Protein AF-A0A836QMK6-F1 (afdb_monomer_lite)

pLDDT: mean 72.89, std 20.72, range [24.56, 96.81]

Structure (mmCIF, N/CA/C/O backbone):
data_AF-A0A836QMK6-F1
#
_entry.id   AF-A0A836QMK6-F1
#
loop_
_atom_site.group_PDB
_atom_site.id
_atom_site.type_symbol
_atom_site.label_atom_id
_atom_site.label_alt_id
_atom_site.label_comp_id
_atom_site.label_asym_id
_atom_site.label_entity_id
_atom_site.label_seq_id
_atom_site.pdbx_PDB_ins_code
_atom_site.Cartn_x
_atom_site.Cartn_y
_atom_site.Cartn_z
_atom_site.occupancy
_atom_site.B_iso_or_equiv
_atom_site.auth_seq_id
_atom_site.auth_comp_id
_atom_site.auth_asym_id
_atom_site.auth_atom_id
_atom_site.pdbx_PDB_model_num
ATOM 1 N N . MET A 1 1 ? 23.239 -11.827 -51.328 1.00 30.95 1 MET A N 1
ATOM 2 C CA . MET A 1 1 ? 22.190 -10.991 -50.723 1.00 30.95 1 MET A CA 1
ATOM 3 C C . MET A 1 1 ? 22.389 -11.138 -49.232 1.00 30.95 1 MET A C 1
ATOM 5 O O . MET A 1 1 ? 22.116 -12.204 -48.697 1.00 30.95 1 MET A O 1
ATOM 9 N N . GLU A 1 2 ? 23.077 -10.161 -48.648 1.00 24.56 2 GLU A N 1
ATOM 10 C CA . GLU A 1 2 ? 23.341 -10.089 -47.212 1.00 24.56 2 GLU A CA 1
ATOM 11 C C . GLU A 1 2 ? 22.031 -9.803 -46.481 1.00 24.56 2 GLU A C 1
ATOM 13 O O . GLU A 1 2 ? 21.196 -9.048 -46.978 1.00 24.56 2 GLU A O 1
ATOM 18 N N . ILE A 1 3 ? 21.844 -10.451 -45.335 1.00 27.84 3 ILE A N 1
ATOM 19 C CA . ILE A 1 3 ? 20.756 -10.143 -44.415 1.00 27.84 3 ILE A CA 1
ATOM 20 C C . ILE A 1 3 ? 21.295 -9.066 -43.472 1.00 27.84 3 ILE A C 1
ATOM 22 O O . ILE A 1 3 ? 22.226 -9.322 -42.709 1.00 27.84 3 ILE A O 1
ATOM 26 N N . GLU A 1 4 ? 20.732 -7.863 -43.575 1.00 25.11 4 GLU A N 1
ATOM 27 C CA . GLU A 1 4 ? 20.889 -6.789 -42.595 1.00 25.11 4 GLU A CA 1
ATOM 28 C C . GLU A 1 4 ? 20.178 -7.185 -41.298 1.00 25.11 4 GLU A C 1
ATOM 30 O O . GLU A 1 4 ? 19.005 -7.563 -41.302 1.00 25.11 4 GLU A O 1
ATOM 35 N N . TRP A 1 5 ? 20.903 -7.102 -40.186 1.00 26.89 5 TRP A N 1
ATOM 36 C CA . TRP A 1 5 ? 20.344 -7.247 -38.850 1.00 26.89 5 TRP A CA 1
ATOM 37 C C . TRP A 1 5 ? 19.718 -5.911 -38.448 1.00 26.89 5 TRP A C 1
ATOM 39 O O . TRP A 1 5 ? 20.432 -4.933 -38.238 1.00 26.89 5 TRP A O 1
ATOM 49 N N . CYS A 1 6 ? 18.387 -5.858 -38.359 1.00 29.70 6 CYS A N 1
ATOM 50 C CA . CYS A 1 6 ? 17.717 -4.794 -37.621 1.00 29.70 6 CYS A CA 1
ATOM 51 C C . CYS A 1 6 ? 17.733 -5.159 -36.138 1.00 29.70 6 CYS A C 1
ATOM 53 O O . CYS A 1 6 ? 17.129 -6.151 -35.729 1.00 29.70 6 CYS A O 1
ATOM 55 N N . ASP A 1 7 ? 18.423 -4.337 -35.355 1.00 34.50 7 ASP A N 1
ATOM 56 C CA . ASP A 1 7 ? 18.256 -4.271 -33.913 1.00 34.50 7 ASP A CA 1
ATOM 57 C C . ASP A 1 7 ? 16.774 -4.058 -33.572 1.00 34.50 7 ASP A C 1
ATOM 59 O O . ASP A 1 7 ? 16.101 -3.248 -34.210 1.00 34.50 7 ASP A O 1
ATOM 63 N N . GLN A 1 8 ? 16.330 -4.741 -32.514 1.00 36.12 8 GLN A N 1
ATOM 64 C CA . GLN A 1 8 ? 15.076 -4.605 -31.759 1.00 36.12 8 GLN A CA 1
ATOM 65 C C . GLN A 1 8 ? 14.126 -5.814 -31.802 1.00 36.12 8 GLN A C 1
ATOM 67 O O . GLN A 1 8 ? 13.623 -6.237 -32.839 1.00 36.12 8 GLN A O 1
ATOM 72 N N . SER A 1 9 ? 13.829 -6.259 -30.572 1.00 31.59 9 SER A N 1
ATOM 73 C CA . SER A 1 9 ? 12.655 -7.024 -30.136 1.00 31.59 9 SER A CA 1
ATOM 74 C C . SER A 1 9 ? 12.749 -8.553 -30.219 1.00 31.59 9 SER A C 1
ATOM 76 O O . SER A 1 9 ? 12.160 -9.183 -31.093 1.00 31.59 9 SER A O 1
ATOM 78 N N . GLU A 1 10 ? 13.368 -9.174 -29.208 1.00 29.67 10 GLU A N 1
ATOM 79 C CA . GLU A 1 10 ? 13.000 -10.544 -28.834 1.00 29.67 10 GLU A CA 1
ATOM 80 C C . GLU A 1 10 ? 11.673 -10.534 -28.060 1.00 29.67 10 GLU A C 1
ATOM 82 O O . GLU A 1 10 ? 11.538 -9.933 -26.995 1.00 29.67 10 GLU A O 1
ATOM 87 N N . ILE A 1 11 ? 10.676 -11.210 -28.630 1.00 34.12 11 ILE A N 1
ATOM 88 C CA . ILE A 1 11 ? 9.402 -11.540 -27.990 1.00 34.12 11 ILE A CA 1
ATOM 89 C C . ILE A 1 11 ? 9.636 -12.737 -27.072 1.00 34.12 11 ILE A C 1
ATOM 91 O O . ILE A 1 11 ? 10.050 -13.796 -27.541 1.00 34.12 11 ILE A O 1
ATOM 95 N N . LEU A 1 12 ? 9.278 -12.615 -25.794 1.00 29.47 12 LEU A N 1
ATOM 96 C CA . LEU A 1 12 ? 9.274 -13.740 -24.862 1.00 29.47 12 LEU A CA 1
ATOM 97 C C . LEU A 1 12 ? 7.919 -13.854 -24.157 1.00 29.47 12 LEU A C 1
ATOM 99 O O . LEU A 1 12 ? 7.647 -13.205 -23.152 1.00 29.47 12 LEU A O 1
ATOM 103 N N . ILE A 1 13 ? 7.060 -14.719 -24.702 1.00 34.19 13 ILE A N 1
ATOM 104 C CA . ILE A 1 13 ? 5.871 -15.232 -24.015 1.00 34.19 13 ILE A CA 1
ATOM 105 C C . ILE A 1 13 ? 6.322 -16.443 -23.192 1.00 34.19 13 ILE A C 1
ATOM 107 O O . ILE A 1 13 ? 6.731 -17.452 -23.770 1.00 34.19 13 ILE A O 1
ATOM 111 N N . TYR A 1 14 ? 6.214 -16.378 -21.862 1.00 35.25 14 TYR A N 1
ATOM 112 C CA . TYR A 1 14 ? 6.470 -17.525 -20.982 1.00 35.25 14 TYR A CA 1
ATOM 113 C C . TYR A 1 14 ? 5.232 -17.935 -20.165 1.00 35.25 14 TYR A C 1
ATOM 115 O O . TYR A 1 14 ? 4.369 -17.100 -19.885 1.00 35.25 14 TYR A O 1
ATOM 123 N N . PRO A 1 15 ? 5.113 -19.225 -19.784 1.00 31.88 15 PRO A N 1
ATOM 124 C CA . PRO A 1 15 ? 3.973 -19.744 -19.033 1.00 31.88 15 PRO A CA 1
ATOM 125 C C . PRO A 1 15 ? 3.850 -19.106 -17.642 1.00 31.88 15 PRO A C 1
ATOM 127 O O . PRO A 1 15 ? 4.834 -18.695 -17.032 1.00 31.88 15 PRO A O 1
ATOM 130 N N . SER A 1 16 ? 2.618 -19.067 -17.133 1.00 36.28 16 SER A N 1
ATOM 131 C CA . SER A 1 16 ? 2.220 -18.444 -15.867 1.00 36.28 16 SER A CA 1
ATOM 132 C C . SER A 1 16 ? 3.121 -18.839 -14.687 1.00 36.28 16 SER A C 1
ATOM 134 O O . SER A 1 16 ? 3.137 -20.013 -14.322 1.00 36.28 16 SER A O 1
ATOM 136 N N . ALA A 1 17 ? 3.758 -17.838 -14.066 1.00 31.08 17 ALA A N 1
ATOM 137 C CA . ALA A 1 17 ? 4.561 -17.889 -12.831 1.00 31.08 17 ALA A CA 1
ATOM 138 C C . ALA A 1 17 ? 6.096 -17.997 -12.955 1.00 31.08 17 ALA A C 1
ATOM 140 O O . ALA A 1 17 ? 6.755 -18.410 -12.005 1.00 31.08 17 ALA A O 1
ATOM 141 N N . THR A 1 18 ? 6.716 -17.565 -14.058 1.00 30.34 18 THR A N 1
ATOM 142 C CA . THR A 1 18 ? 8.172 -17.313 -14.058 1.00 30.34 18 THR A CA 1
ATOM 143 C C . THR A 1 18 ? 8.484 -15.953 -14.673 1.00 30.34 18 THR A C 1
ATOM 145 O O . THR A 1 18 ? 8.408 -15.784 -15.886 1.00 30.34 18 THR A O 1
ATOM 148 N N . MET A 1 19 ? 8.831 -14.979 -13.828 1.00 34.72 19 MET A N 1
ATOM 149 C CA . MET A 1 19 ? 9.402 -13.704 -14.255 1.00 34.72 19 MET A CA 1
ATOM 150 C C . MET A 1 19 ? 10.818 -13.995 -14.766 1.00 34.72 19 MET A C 1
ATOM 152 O O . MET A 1 19 ? 11.667 -14.447 -14.000 1.00 34.72 19 MET A O 1
ATOM 156 N N . ARG A 1 20 ? 11.063 -13.825 -16.066 1.00 33.31 20 ARG A N 1
ATOM 157 C CA . ARG A 1 20 ? 12.415 -13.873 -16.634 1.00 33.31 20 ARG A CA 1
ATOM 158 C C . ARG A 1 20 ? 12.728 -12.519 -17.227 1.00 33.31 20 ARG A C 1
ATOM 160 O O . ARG A 1 20 ? 11.939 -11.985 -18.000 1.00 33.31 20 ARG A O 1
ATOM 167 N N . VAL A 1 21 ? 13.855 -11.981 -16.792 1.00 37.59 21 VAL A N 1
ATOM 168 C CA . VAL A 1 21 ? 14.259 -10.615 -17.063 1.00 37.59 21 VAL A CA 1
ATOM 169 C C . VAL A 1 21 ? 14.925 -10.551 -18.435 1.00 37.59 21 VAL A C 1
ATOM 171 O O . VAL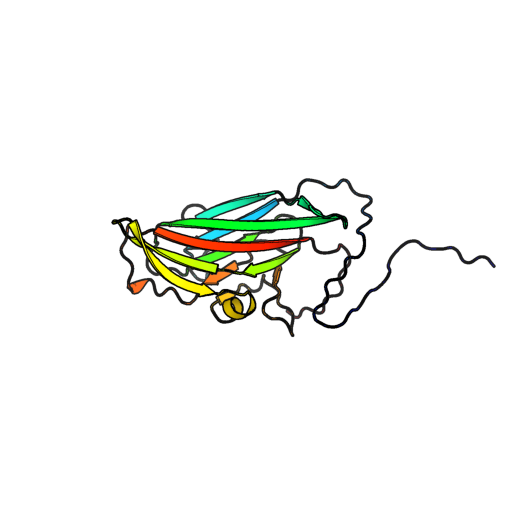 A 1 21 ? 15.829 -11.333 -18.717 1.00 37.59 21 VAL A O 1
ATOM 174 N N . ALA A 1 22 ? 14.442 -9.665 -19.301 1.00 38.38 22 ALA A N 1
ATOM 175 C CA . ALA A 1 22 ? 15.161 -9.270 -20.505 1.00 38.38 22 ALA A CA 1
ATOM 176 C C . ALA A 1 22 ? 16.051 -8.083 -20.126 1.00 38.38 22 ALA A C 1
ATOM 178 O O . ALA A 1 22 ? 15.520 -7.115 -19.591 1.00 38.38 22 ALA A O 1
ATOM 179 N N . GLU A 1 23 ? 17.365 -8.141 -20.366 1.00 38.16 23 GLU A N 1
ATOM 180 C CA . GLU A 1 23 ? 18.264 -7.002 -20.119 1.00 38.16 23 GLU A CA 1
ATOM 181 C C . GLU A 1 23 ? 17.718 -5.748 -20.815 1.00 38.16 23 GLU A C 1
ATOM 183 O O . GLU A 1 23 ? 17.633 -5.675 -22.046 1.00 38.16 23 GLU A O 1
ATOM 188 N N . LYS A 1 24 ? 17.318 -4.743 -20.028 1.00 46.66 24 LYS A N 1
ATOM 189 C CA . LYS A 1 24 ? 16.772 -3.500 -20.574 1.00 46.66 24 LYS A CA 1
ATOM 190 C C . LYS A 1 24 ? 17.924 -2.607 -21.038 1.00 46.66 24 LYS A C 1
ATOM 192 O O . LYS A 1 24 ? 18.394 -1.743 -20.295 1.00 46.66 24 LYS A O 1
ATOM 197 N N . MET A 1 25 ? 18.360 -2.767 -22.288 1.00 42.75 25 MET A N 1
ATOM 198 C CA . MET A 1 25 ? 19.239 -1.787 -22.939 1.00 42.75 25 MET A CA 1
ATOM 199 C C . MET A 1 25 ? 18.453 -0.501 -23.242 1.00 42.75 25 MET A C 1
ATOM 201 O O . MET A 1 25 ? 17.733 -0.416 -24.234 1.00 42.75 25 MET A O 1
ATOM 205 N N . THR A 1 26 ? 18.575 0.515 -22.383 1.00 45.03 26 THR A N 1
ATOM 206 C CA . THR A 1 26 ? 17.979 1.844 -22.618 1.00 45.03 26 THR A CA 1
ATOM 207 C C . THR A 1 26 ? 19.006 2.809 -23.196 1.00 45.03 26 THR A C 1
ATOM 209 O O . THR A 1 26 ? 20.090 2.954 -22.638 1.00 45.03 26 THR A O 1
ATOM 212 N N . THR A 1 27 ? 18.640 3.552 -24.239 1.00 39.97 27 THR A N 1
ATOM 213 C CA . THR A 1 27 ? 19.458 4.638 -24.820 1.00 39.97 27 THR A CA 1
ATOM 214 C C . THR A 1 27 ? 19.208 6.012 -24.178 1.00 39.97 27 THR A C 1
ATOM 216 O O . THR A 1 27 ? 19.827 6.997 -24.574 1.00 39.97 27 THR A O 1
ATOM 219 N N . LEU A 1 28 ? 18.311 6.100 -23.187 1.00 44.62 28 LEU A N 1
ATOM 220 C CA . LEU A 1 28 ? 17.962 7.334 -22.476 1.00 44.62 28 LEU A CA 1
ATOM 221 C C . LEU A 1 28 ? 18.659 7.424 -21.108 1.00 44.62 28 LEU A C 1
ATOM 223 O O . LEU A 1 28 ? 18.862 6.391 -20.464 1.00 44.62 28 LEU A O 1
ATOM 227 N N . PRO A 1 29 ? 18.987 8.641 -20.625 1.00 52.12 29 PRO A N 1
ATOM 228 C CA . PRO A 1 29 ? 19.497 8.826 -19.274 1.00 52.12 29 PRO A CA 1
ATOM 229 C C . PRO A 1 29 ? 18.472 8.343 -18.243 1.00 52.12 29 PRO A C 1
ATOM 231 O O . PRO A 1 29 ? 17.308 8.746 -18.241 1.00 52.12 29 PRO A O 1
ATOM 234 N N . ARG A 1 30 ? 18.941 7.459 -17.366 1.00 63.91 30 ARG A N 1
ATOM 235 C CA . ARG A 1 30 ? 18.215 6.880 -16.236 1.00 63.91 30 ARG A CA 1
ATOM 236 C C . ARG A 1 30 ? 18.108 7.937 -15.131 1.00 63.91 30 ARG A C 1
ATOM 238 O O . ARG A 1 30 ? 19.076 8.191 -14.419 1.00 63.91 30 ARG A O 1
ATOM 245 N N . LEU A 1 31 ? 16.966 8.621 -15.060 1.00 67.06 31 LEU A N 1
ATOM 246 C CA . LEU A 1 31 ? 16.672 9.597 -14.006 1.00 67.06 31 LEU A CA 1
ATOM 247 C C . LEU A 1 31 ? 16.200 8.875 -12.735 1.00 67.06 31 LEU A C 1
ATOM 249 O O . LEU A 1 31 ? 15.529 7.854 -12.866 1.00 67.06 31 LEU A O 1
ATOM 253 N N . PRO A 1 32 ? 16.501 9.388 -11.526 1.00 72.88 32 PRO A N 1
ATOM 254 C CA . PRO A 1 32 ? 15.966 8.831 -10.287 1.00 72.88 32 PRO A CA 1
ATOM 255 C C . PRO A 1 32 ? 14.444 8.670 -10.366 1.00 72.88 32 PRO A C 1
ATOM 257 O O . PRO A 1 32 ? 13.736 9.629 -10.673 1.00 72.88 32 PRO A O 1
ATOM 260 N N . ILE A 1 33 ? 13.958 7.455 -10.113 1.00 82.56 33 ILE A N 1
ATOM 261 C CA . ILE A 1 33 ? 12.529 7.159 -10.008 1.00 82.56 33 ILE A CA 1
ATOM 262 C C . ILE A 1 33 ? 12.175 7.099 -8.531 1.00 82.56 33 ILE A C 1
ATOM 264 O O . ILE A 1 33 ? 12.922 6.543 -7.727 1.00 82.56 33 ILE A O 1
ATOM 268 N N . THR A 1 34 ? 11.011 7.636 -8.187 1.00 87.38 34 THR A N 1
ATOM 269 C CA . THR A 1 34 ? 10.453 7.499 -6.848 1.00 87.38 34 THR A CA 1
ATOM 270 C C . THR A 1 34 ? 9.095 6.833 -6.903 1.00 87.38 34 THR A C 1
ATOM 272 O O . THR A 1 34 ? 8.248 7.232 -7.701 1.00 87.38 34 THR A O 1
ATOM 275 N N . VAL A 1 35 ? 8.871 5.888 -6.000 1.00 88.38 35 VAL A N 1
ATOM 276 C CA . VAL A 1 35 ? 7.551 5.318 -5.724 1.00 88.38 35 VAL A CA 1
ATOM 277 C C . VAL A 1 35 ? 7.078 5.895 -4.406 1.00 88.38 35 VAL A C 1
ATOM 279 O O . VAL A 1 35 ? 7.859 6.032 -3.469 1.00 88.38 35 VAL A O 1
ATOM 282 N N . SER A 1 36 ? 5.803 6.231 -4.297 1.00 89.31 36 SER A N 1
ATOM 283 C CA . SER A 1 36 ? 5.238 6.671 -3.031 1.00 89.31 36 SER A CA 1
ATOM 284 C C . SER A 1 36 ? 4.098 5.784 -2.586 1.00 89.31 36 SER A C 1
ATOM 286 O O . SER A 1 36 ? 3.270 5.347 -3.382 1.00 89.31 36 SER A O 1
ATOM 288 N N . SER A 1 37 ? 4.054 5.538 -1.287 1.00 91.94 37 SER A N 1
ATOM 289 C CA . SER A 1 37 ? 2.938 4.873 -0.644 1.00 91.94 37 SER A CA 1
ATOM 290 C C . SER A 1 37 ? 2.289 5.820 0.344 1.00 91.94 37 SER A C 1
ATOM 292 O O . SER A 1 37 ? 2.947 6.671 0.952 1.00 91.94 37 SER A O 1
ATOM 294 N N . GLN A 1 38 ? 0.974 5.716 0.466 1.00 91.31 38 GLN A N 1
ATOM 295 C CA . GLN A 1 38 ? 0.215 6.655 1.267 1.00 91.31 38 GLN A CA 1
ATOM 296 C C . GLN A 1 38 ? -1.032 6.013 1.837 1.00 91.31 38 GLN A C 1
ATOM 298 O O . GLN A 1 38 ? -1.813 5.418 1.097 1.00 91.31 38 GLN A O 1
ATOM 303 N N . ILE A 1 39 ? -1.259 6.189 3.135 1.00 90.81 39 ILE A N 1
ATOM 304 C CA . ILE A 1 39 ? -2.529 5.818 3.764 1.00 90.81 39 ILE A CA 1
ATOM 305 C C . ILE A 1 39 ? -3.380 7.053 4.009 1.00 90.81 39 ILE A C 1
ATOM 307 O O . ILE A 1 39 ? -2.850 8.118 4.331 1.00 90.81 39 ILE A O 1
ATOM 311 N N . TYR A 1 40 ? -4.693 6.918 3.846 1.00 88.44 40 TYR A N 1
ATOM 312 C CA . TYR A 1 40 ? -5.637 8.007 4.073 1.00 88.44 40 TYR A CA 1
ATOM 313 C C . TYR A 1 40 ? -7.061 7.502 4.304 1.00 88.44 40 TYR A C 1
ATOM 315 O O . TYR A 1 40 ? -7.444 6.409 3.882 1.00 88.44 40 TYR A O 1
ATOM 323 N N . TRP A 1 41 ? -7.847 8.340 4.973 1.00 86.62 41 TRP A N 1
ATOM 324 C CA . TRP A 1 41 ? -9.281 8.152 5.181 1.00 86.62 41 TRP A CA 1
ATOM 325 C C . TRP A 1 41 ? -10.062 8.888 4.088 1.00 86.62 41 TRP A C 1
ATOM 327 O O . TRP A 1 41 ? -9.857 10.093 3.929 1.00 86.62 41 TRP A O 1
ATOM 337 N N . ALA A 1 42 ? -10.948 8.209 3.348 1.00 80.31 42 ALA A N 1
ATOM 338 C CA . ALA A 1 42 ? -11.724 8.852 2.277 1.00 80.31 42 ALA A CA 1
ATOM 339 C C . ALA A 1 42 ? -13.095 8.218 2.015 1.00 80.31 42 ALA A C 1
ATOM 341 O O . ALA A 1 42 ? -13.242 6.994 2.028 1.00 80.31 42 ALA A O 1
ATOM 342 N N . GLU A 1 43 ? -14.079 9.060 1.682 1.00 73.81 43 GLU A N 1
ATOM 343 C CA . GLU A 1 43 ? -15.358 8.624 1.118 1.00 73.81 43 GLU A CA 1
ATOM 344 C C . GLU A 1 43 ? -15.198 8.097 -0.319 1.00 73.81 43 GLU A C 1
ATOM 346 O O . GLU A 1 43 ? -14.136 8.171 -0.943 1.00 73.81 43 GLU A O 1
ATOM 351 N N . LYS A 1 44 ? -16.256 7.486 -0.862 1.00 60.41 44 LYS A N 1
ATOM 352 C CA . LYS A 1 44 ? -16.245 6.893 -2.210 1.00 60.41 44 LYS A CA 1
ATOM 353 C C . LYS A 1 44 ? -15.931 7.915 -3.312 1.00 60.41 44 LYS A C 1
ATOM 355 O O . LYS A 1 44 ? -15.240 7.550 -4.256 1.00 60.41 44 LYS A O 1
ATOM 360 N N . ASP A 1 45 ? -16.393 9.153 -3.150 1.00 57.41 45 ASP A N 1
ATOM 361 C CA . ASP A 1 45 ? -16.335 10.199 -4.180 1.00 57.41 45 ASP A CA 1
ATOM 362 C C . ASP A 1 45 ? -15.374 11.351 -3.825 1.00 57.41 45 ASP A C 1
ATOM 364 O O . ASP A 1 45 ? -15.237 12.304 -4.593 1.00 57.41 45 ASP A O 1
ATOM 368 N N . ASP A 1 46 ? -14.685 11.264 -2.683 1.00 63.47 46 ASP A N 1
ATOM 369 C CA . ASP A 1 46 ? -13.701 12.266 -2.283 1.00 63.47 46 ASP A CA 1
ATOM 370 C C . ASP A 1 46 ? -12.379 12.045 -3.018 1.00 63.47 46 ASP A C 1
ATOM 372 O O . ASP A 1 46 ? -11.759 10.978 -2.933 1.00 63.47 46 ASP A O 1
ATOM 376 N N . ALA A 1 47 ? -11.918 13.098 -3.696 1.00 59.88 47 ALA A N 1
ATOM 377 C CA . ALA A 1 47 ? -10.532 13.197 -4.117 1.00 59.88 47 ALA A CA 1
ATOM 378 C C . ALA A 1 47 ? -9.621 13.126 -2.883 1.00 59.88 47 ALA A C 1
ATOM 380 O O . ALA A 1 47 ? -9.965 13.612 -1.802 1.00 59.88 47 ALA A O 1
ATOM 381 N N . PHE A 1 48 ? -8.445 12.530 -3.052 1.00 65.50 48 PHE A N 1
ATOM 382 C CA . PHE A 1 48 ? -7.428 12.463 -2.011 1.00 65.50 48 PHE A CA 1
ATOM 383 C C . PHE A 1 48 ? -7.200 13.835 -1.329 1.00 65.50 48 PHE A C 1
ATOM 385 O O . PHE A 1 48 ? -7.085 14.866 -1.996 1.00 65.50 48 PHE A O 1
ATOM 392 N N . THR A 1 49 ? -7.097 13.841 0.008 1.00 66.56 49 THR A N 1
ATOM 393 C CA . THR A 1 49 ? -6.758 15.042 0.788 1.00 66.56 49 THR A CA 1
ATOM 394 C C . THR A 1 49 ? -5.485 14.816 1.602 1.00 66.56 49 THR A C 1
ATOM 396 O O . THR A 1 49 ? -5.412 13.899 2.420 1.00 66.56 49 THR A O 1
ATOM 399 N N . GLU A 1 50 ? -4.484 15.687 1.429 1.00 68.25 50 GLU A N 1
ATOM 400 C CA . GLU A 1 50 ? -3.204 15.581 2.153 1.00 68.25 50 GLU A CA 1
ATOM 401 C C . GLU A 1 50 ? -3.378 15.650 3.673 1.00 68.25 50 GLU A C 1
ATOM 403 O O . GLU A 1 50 ? -2.675 14.969 4.418 1.00 68.25 50 GLU A O 1
ATOM 408 N N . LYS A 1 51 ? -4.367 16.421 4.137 1.00 70.12 51 LYS A N 1
ATOM 409 C CA . LYS A 1 51 ? -4.632 16.666 5.560 1.00 70.12 51 LYS A CA 1
ATOM 410 C C . LYS A 1 51 ? -4.940 15.393 6.359 1.00 70.12 51 LYS A C 1
ATOM 412 O O . LYS A 1 51 ? -4.640 15.350 7.548 1.00 70.12 51 LYS A O 1
ATOM 417 N N . ASN A 1 52 ? -5.533 14.383 5.724 1.00 73.69 52 ASN A N 1
ATOM 418 C CA . ASN A 1 52 ? -5.943 13.134 6.369 1.00 73.69 52 ASN A CA 1
ATOM 419 C C . ASN A 1 52 ? -5.121 11.960 5.842 1.00 73.69 52 ASN A C 1
ATOM 421 O O . ASN A 1 52 ? -5.676 10.902 5.542 1.00 73.69 52 ASN A O 1
ATOM 425 N N . SER A 1 53 ? -3.816 12.165 5.674 1.00 85.00 53 SER A N 1
ATOM 426 C CA . SER A 1 53 ? -2.951 11.171 5.061 1.00 85.00 53 SER A CA 1
ATOM 427 C C . SER A 1 53 ? -1.560 11.130 5.670 1.00 85.00 53 SER A C 1
ATOM 429 O O . SER A 1 53 ? -1.094 12.111 6.248 1.00 85.00 53 SER A O 1
ATOM 431 N N . ASN A 1 54 ? -0.889 9.997 5.497 1.00 89.94 54 ASN A N 1
ATOM 432 C CA . ASN A 1 54 ? 0.535 9.853 5.763 1.00 89.94 54 ASN A CA 1
ATOM 433 C C . ASN A 1 54 ? 1.195 9.232 4.530 1.00 89.94 54 ASN A C 1
ATOM 435 O O . ASN A 1 54 ? 0.748 8.180 4.075 1.00 89.94 54 ASN A O 1
ATOM 439 N N . LYS A 1 55 ? 2.189 9.925 3.961 1.00 90.94 55 LYS A N 1
ATOM 440 C CA . LYS A 1 55 ? 2.866 9.576 2.707 1.00 90.94 55 LYS A CA 1
ATOM 441 C C . LYS A 1 55 ? 4.342 9.323 2.966 1.00 90.94 55 LYS A C 1
ATOM 443 O O . LYS A 1 55 ? 5.012 10.149 3.579 1.00 90.94 55 LYS A O 1
ATOM 448 N N . THR A 1 56 ? 4.852 8.244 2.390 1.00 91.94 56 THR A N 1
ATOM 449 C CA . THR A 1 56 ? 6.283 7.949 2.318 1.00 91.94 56 THR A CA 1
ATOM 450 C C . THR A 1 56 ? 6.704 7.854 0.856 1.00 91.94 56 THR A C 1
ATOM 452 O O . THR A 1 56 ? 5.942 7.382 0.013 1.00 91.94 56 THR A O 1
ATOM 455 N N . ILE A 1 57 ? 7.903 8.346 0.549 1.00 91.62 57 ILE A N 1
ATOM 456 C CA . ILE A 1 57 ? 8.516 8.284 -0.778 1.00 91.62 57 ILE A CA 1
ATOM 457 C C . ILE A 1 57 ? 9.743 7.382 -0.670 1.00 91.62 57 ILE A C 1
ATOM 459 O O . ILE A 1 57 ? 10.556 7.557 0.235 1.00 91.62 57 ILE A O 1
ATOM 463 N N . TYR A 1 58 ? 9.860 6.442 -1.597 1.00 91.81 58 TYR A N 1
ATOM 464 C CA . TYR A 1 58 ? 10.976 5.521 -1.731 1.00 91.81 58 TYR A CA 1
ATOM 465 C C . TYR A 1 58 ? 11.708 5.827 -3.027 1.00 91.81 58 TYR A C 1
ATOM 467 O O . TYR A 1 58 ? 11.086 5.968 -4.084 1.00 91.81 58 TYR A O 1
ATOM 475 N N . GLU A 1 59 ? 13.025 5.928 -2.940 1.00 90.19 59 GLU A N 1
ATOM 476 C CA . GLU A 1 59 ? 13.880 5.975 -4.118 1.00 90.19 59 GLU A CA 1
ATOM 477 C C . GLU A 1 59 ? 13.997 4.559 -4.680 1.00 90.19 59 GLU A C 1
ATOM 479 O O . GLU A 1 59 ? 14.246 3.611 -3.938 1.00 90.19 59 GLU A O 1
ATOM 484 N N . ALA A 1 60 ? 13.763 4.410 -5.982 1.00 87.50 60 ALA A N 1
ATOM 485 C CA . ALA A 1 60 ? 13.898 3.124 -6.638 1.00 87.50 60 ALA A CA 1
ATOM 486 C C . ALA A 1 60 ? 15.363 2.866 -6.997 1.00 87.50 60 ALA A C 1
ATOM 488 O O . ALA A 1 60 ? 16.052 3.731 -7.549 1.00 87.50 60 ALA A O 1
ATOM 489 N N . GLU A 1 61 ? 15.817 1.649 -6.738 1.00 87.25 61 GLU A N 1
ATOM 490 C CA . GLU A 1 61 ? 17.164 1.194 -7.058 1.00 87.25 61 GLU A CA 1
ATOM 491 C C . GLU A 1 61 ? 17.172 0.455 -8.394 1.00 87.25 61 GLU A C 1
ATOM 493 O O . GLU A 1 61 ? 16.189 -0.182 -8.766 1.00 87.25 61 GLU A O 1
ATOM 498 N N . LEU A 1 62 ? 18.279 0.540 -9.130 1.00 82.00 62 LEU A N 1
ATOM 499 C CA . LEU A 1 62 ? 18.470 -0.256 -10.340 1.00 82.00 62 LEU A CA 1
ATOM 500 C C . LEU A 1 62 ? 18.948 -1.655 -9.965 1.00 82.00 62 LEU A C 1
ATOM 502 O O . LEU A 1 62 ? 19.982 -1.799 -9.313 1.00 82.00 62 LEU A O 1
ATOM 506 N N . ASP A 1 63 ? 18.222 -2.671 -10.419 1.00 75.06 63 ASP A N 1
ATOM 507 C CA . ASP A 1 63 ? 18.666 -4.055 -10.316 1.00 75.06 63 ASP A CA 1
ATOM 508 C C . ASP A 1 63 ? 19.767 -4.389 -11.345 1.00 75.06 63 ASP A C 1
ATOM 510 O O . ASP A 1 63 ? 20.077 -3.613 -12.257 1.00 75.06 63 ASP A O 1
ATOM 514 N N . GLU A 1 64 ? 20.359 -5.579 -11.214 1.00 71.19 64 GLU A N 1
ATOM 515 C CA . GLU A 1 64 ? 21.407 -6.073 -12.122 1.00 71.19 64 GLU A CA 1
ATOM 516 C C . GLU A 1 64 ? 20.939 -6.202 -13.578 1.00 71.19 64 GLU A C 1
ATOM 518 O O . GLU A 1 64 ? 21.752 -6.207 -14.499 1.00 71.19 64 GLU A O 1
ATOM 523 N N . SER A 1 65 ? 19.629 -6.299 -13.794 1.00 69.69 65 SER A N 1
ATOM 524 C CA . SER A 1 65 ? 19.025 -6.425 -15.117 1.00 69.69 65 SER A CA 1
ATOM 525 C C . SER A 1 65 ? 18.599 -5.080 -15.717 1.00 69.69 65 SER A C 1
ATOM 527 O O . SER A 1 65 ? 18.053 -5.026 -16.827 1.00 69.69 65 SER A O 1
ATOM 529 N N . GLY A 1 66 ? 18.852 -3.988 -14.994 1.00 70.44 66 GLY A N 1
ATOM 530 C CA . GLY A 1 66 ? 18.501 -2.641 -15.392 1.00 70.44 66 GLY A CA 1
ATOM 531 C C . GLY A 1 66 ? 17.006 -2.354 -15.292 1.00 70.44 66 GLY A C 1
ATOM 532 O O . GLY A 1 66 ? 16.481 -1.663 -16.159 1.00 70.44 66 GLY A O 1
ATOM 533 N N . PHE A 1 67 ? 16.298 -2.833 -14.278 1.00 77.81 67 PHE A N 1
ATOM 534 C CA . PHE A 1 67 ? 14.954 -2.361 -13.932 1.00 77.81 67 PHE A CA 1
ATOM 535 C C . PHE A 1 67 ? 14.991 -1.622 -12.608 1.00 77.81 67 PHE A C 1
ATOM 537 O O . PHE A 1 67 ? 15.714 -2.003 -11.690 1.00 77.81 67 PHE A O 1
ATOM 544 N N . TYR A 1 68 ? 14.213 -0.547 -12.510 1.00 84.38 68 TYR A N 1
ATOM 545 C CA . TYR A 1 68 ? 14.012 0.093 -11.219 1.00 84.38 68 TYR A CA 1
ATOM 546 C C . TYR A 1 68 ? 13.124 -0.766 -10.321 1.00 84.38 68 TYR A C 1
ATOM 548 O O . TYR A 1 68 ? 12.106 -1.299 -10.766 1.00 84.38 68 TYR A O 1
ATOM 556 N N . GLN A 1 69 ? 13.483 -0.864 -9.048 1.00 88.31 69 GLN A N 1
ATOM 557 C CA . GLN A 1 69 ? 12.724 -1.605 -8.055 1.00 88.31 69 GLN A CA 1
ATOM 558 C C . GLN A 1 69 ? 12.712 -0.907 -6.696 1.00 88.31 69 GLN A C 1
ATOM 560 O O . GLN A 1 69 ? 13.627 -0.166 -6.343 1.00 88.31 69 GLN A O 1
ATOM 565 N N . VAL A 1 70 ? 11.657 -1.173 -5.935 1.00 91.38 70 VAL A N 1
ATOM 566 C CA . VAL A 1 70 ? 11.536 -0.851 -4.513 1.00 91.38 70 VAL A CA 1
ATOM 567 C C . VAL A 1 70 ? 11.179 -2.149 -3.805 1.00 91.38 70 VAL A C 1
ATOM 569 O O . VAL A 1 70 ? 10.256 -2.836 -4.233 1.00 91.38 70 VAL A O 1
ATOM 572 N N . ASP A 1 71 ? 11.917 -2.472 -2.753 1.00 93.38 71 ASP A N 1
ATOM 573 C CA . ASP A 1 71 ? 11.743 -3.666 -1.928 1.00 93.38 71 ASP A CA 1
ATOM 574 C C . ASP A 1 71 ? 11.994 -3.241 -0.475 1.00 93.38 71 ASP A C 1
ATOM 576 O O . ASP A 1 71 ? 13.138 -3.033 -0.063 1.00 93.38 71 ASP A O 1
ATOM 580 N N . VAL A 1 72 ? 10.914 -2.923 0.245 1.00 95.25 72 VAL A N 1
ATOM 581 C CA . VAL A 1 72 ? 10.990 -2.260 1.556 1.00 95.25 72 VAL A CA 1
ATOM 582 C C . VAL A 1 72 ? 9.878 -2.703 2.495 1.00 95.25 72 VAL A C 1
ATOM 584 O O . VAL A 1 72 ? 8.733 -2.897 2.088 1.00 95.25 72 VAL A O 1
ATOM 587 N N . ASP A 1 73 ? 10.188 -2.731 3.788 1.00 96.81 73 ASP A N 1
ATOM 588 C CA . ASP A 1 73 ? 9.173 -2.770 4.834 1.00 96.81 73 ASP A CA 1
ATOM 589 C C . ASP A 1 73 ? 8.647 -1.355 5.097 1.00 96.81 73 ASP A C 1
ATOM 591 O O . ASP A 1 73 ? 9.384 -0.433 5.459 1.00 96.81 73 ASP A O 1
ATOM 595 N N . ALA A 1 74 ? 7.346 -1.174 4.908 1.00 95.12 74 ALA A N 1
ATOM 596 C CA . ALA A 1 74 ? 6.652 0.087 5.076 1.00 95.12 74 ALA A CA 1
ATOM 597 C C . ALA A 1 74 ? 5.831 0.089 6.367 1.00 95.12 74 ALA A C 1
ATOM 599 O O . ALA A 1 74 ? 5.170 -0.885 6.724 1.00 95.12 74 ALA A O 1
ATOM 600 N N . THR A 1 75 ? 5.832 1.223 7.065 1.00 95.44 75 THR A N 1
ATOM 601 C CA . THR A 1 75 ? 4.932 1.482 8.192 1.00 95.44 75 THR A CA 1
ATOM 602 C C . THR A 1 75 ? 4.369 2.881 8.067 1.00 95.44 75 THR A C 1
ATOM 604 O O . THR A 1 75 ? 5.114 3.847 7.911 1.00 95.44 75 THR A O 1
ATOM 607 N N . HIS A 1 76 ? 3.049 2.984 8.162 1.00 93.38 76 HIS A N 1
ATOM 608 C CA . HIS A 1 76 ? 2.339 4.251 8.124 1.00 93.38 76 HIS A CA 1
ATOM 609 C C . HIS A 1 76 ? 1.432 4.375 9.333 1.00 93.38 76 HIS A C 1
ATOM 611 O O . HIS A 1 76 ? 0.560 3.534 9.533 1.00 93.38 76 HIS A O 1
ATOM 617 N N . ASP A 1 77 ? 1.606 5.452 10.091 1.00 91.12 77 ASP A N 1
ATOM 618 C CA . ASP A 1 77 ? 0.767 5.776 11.239 1.00 91.12 77 ASP A CA 1
ATOM 619 C C . ASP A 1 77 ? -0.193 6.911 10.874 1.00 91.12 77 ASP A C 1
ATOM 621 O O . ASP A 1 77 ? 0.231 7.962 10.385 1.00 91.12 77 ASP A O 1
ATOM 625 N N . ILE A 1 78 ? -1.488 6.722 11.122 1.00 88.25 78 ILE A N 1
ATOM 626 C CA . ILE A 1 78 ? -2.508 7.749 10.907 1.00 88.25 78 ILE A CA 1
ATOM 627 C C . ILE A 1 78 ? -3.495 7.793 12.069 1.00 88.25 78 ILE A C 1
ATOM 629 O O . ILE A 1 78 ? -3.972 6.768 12.554 1.00 88.25 78 ILE A O 1
ATOM 633 N N . SER A 1 79 ? -3.837 8.999 12.515 1.00 86.25 79 SER A N 1
ATOM 634 C CA . SER A 1 79 ? -4.912 9.187 13.488 1.00 86.25 79 SER A CA 1
ATOM 635 C C . SER A 1 79 ? -6.235 8.683 12.921 1.00 86.25 79 SER A C 1
ATOM 637 O O . SER A 1 79 ? -6.531 8.883 11.741 1.00 86.25 79 SER A O 1
ATOM 639 N N . ILE A 1 80 ? -7.053 8.053 13.758 1.00 79.62 80 ILE A N 1
ATOM 640 C CA . ILE A 1 80 ? -8.365 7.567 13.328 1.00 79.62 80 ILE A CA 1
ATOM 641 C C . ILE A 1 80 ? -9.279 8.727 12.956 1.00 79.62 80 ILE A C 1
ATOM 643 O O . ILE A 1 80 ? -9.451 9.675 13.723 1.00 79.62 80 ILE A O 1
ATOM 647 N N . ASN A 1 81 ? -9.920 8.590 11.798 1.00 73.88 81 ASN A N 1
ATOM 648 C CA . ASN A 1 81 ? -11.035 9.421 11.383 1.00 73.88 81 ASN A CA 1
ATOM 649 C C . ASN A 1 81 ? -12.276 8.526 11.270 1.00 73.88 81 ASN A C 1
ATOM 651 O O . ASN A 1 81 ? -12.366 7.675 10.386 1.00 73.88 81 ASN A O 1
ATOM 655 N N . GLY A 1 82 ? -13.174 8.637 12.251 1.00 68.50 82 GLY A N 1
ATOM 656 C CA . GLY A 1 82 ? -14.283 7.701 12.432 1.00 68.50 82 GLY A CA 1
ATOM 657 C C . GLY A 1 82 ? -15.199 7.612 11.209 1.00 68.50 82 GLY A C 1
ATOM 658 O O . GLY A 1 82 ? -15.554 8.622 10.612 1.00 68.50 82 GLY A O 1
ATOM 659 N N . GLY A 1 83 ? -15.611 6.389 10.867 1.00 71.25 83 GLY A N 1
ATOM 660 C CA . GLY A 1 83 ? -16.646 6.126 9.859 1.00 71.25 83 GLY A CA 1
ATOM 661 C C . GLY A 1 83 ? -16.198 6.165 8.394 1.00 71.25 83 GLY A C 1
ATOM 662 O O . GLY A 1 83 ? -17.006 5.831 7.529 1.00 71.25 83 GLY A O 1
ATOM 663 N N . LEU A 1 84 ? -14.939 6.510 8.104 1.00 79.44 84 LEU A N 1
ATOM 664 C CA . LEU A 1 84 ? -14.408 6.530 6.739 1.00 79.44 84 LEU A CA 1
ATOM 665 C C . LEU A 1 84 ? -13.641 5.240 6.399 1.00 79.44 84 LEU A C 1
ATOM 667 O O . LEU A 1 84 ? -12.929 4.714 7.249 1.00 79.44 84 LEU A O 1
ATOM 671 N N . PRO A 1 85 ? -13.732 4.727 5.161 1.00 84.38 85 PRO A N 1
ATOM 672 C CA . PRO A 1 85 ? -12.860 3.656 4.687 1.00 84.38 85 PRO A CA 1
ATOM 673 C C . PRO A 1 85 ? -11.369 4.021 4.761 1.00 84.38 85 PRO A C 1
ATOM 675 O O . PRO A 1 85 ? -10.980 5.133 4.389 1.00 84.38 85 PRO A O 1
ATOM 678 N N . LEU A 1 86 ? -10.530 3.067 5.189 1.00 88.19 86 LEU A N 1
ATOM 679 C CA . LEU A 1 86 ? -9.071 3.195 5.118 1.00 88.19 86 LEU A CA 1
ATOM 680 C C . LEU A 1 86 ? -8.594 2.765 3.737 1.00 88.19 86 LEU A C 1
ATOM 682 O O . LEU A 1 86 ? -8.861 1.636 3.309 1.00 88.19 86 LEU A O 1
ATOM 686 N N . ARG A 1 87 ? -7.853 3.639 3.062 1.00 90.06 87 ARG A N 1
ATOM 687 C CA . ARG A 1 87 ? -7.245 3.343 1.768 1.00 90.06 87 ARG A CA 1
ATOM 688 C C . ARG A 1 87 ? -5.730 3.387 1.850 1.00 90.06 87 ARG A C 1
ATOM 690 O O . ARG A 1 87 ? -5.165 4.228 2.544 1.00 90.06 87 ARG A O 1
ATOM 697 N N . LEU A 1 88 ? -5.101 2.488 1.103 1.00 91.00 88 LEU A N 1
ATOM 698 C CA . LEU A 1 88 ? -3.686 2.517 0.765 1.00 91.00 88 LEU A CA 1
ATOM 699 C C . LEU A 1 88 ? -3.565 2.859 -0.722 1.00 91.00 88 LEU A C 1
ATOM 701 O O . LEU A 1 88 ? -4.098 2.148 -1.574 1.00 91.00 88 LEU A O 1
ATOM 705 N N . ARG A 1 89 ? -2.860 3.947 -1.020 1.00 89.81 89 ARG A N 1
A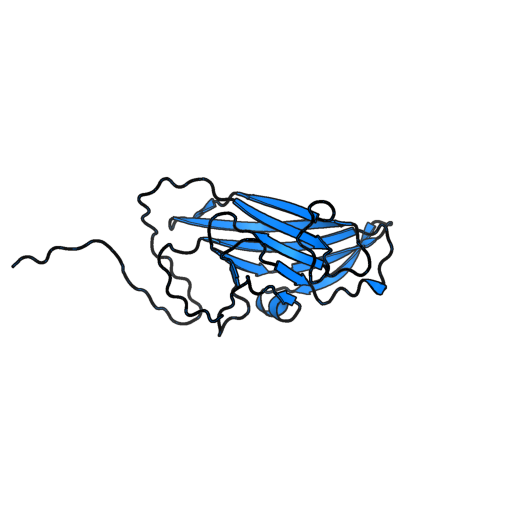TOM 706 C CA . ARG A 1 89 ? -2.476 4.372 -2.365 1.00 89.81 89 ARG A CA 1
ATOM 707 C C . ARG A 1 89 ? -1.020 4.028 -2.625 1.00 89.81 89 ARG A C 1
ATOM 709 O O . ARG A 1 89 ? -0.176 4.178 -1.741 1.00 89.81 89 ARG A O 1
ATOM 716 N N . LEU A 1 90 ? -0.746 3.609 -3.856 1.00 87.38 90 LEU A N 1
ATOM 717 C CA . LEU A 1 90 ? 0.590 3.257 -4.333 1.00 87.38 90 LEU A CA 1
ATOM 718 C C . LEU A 1 90 ? 0.845 3.977 -5.643 1.00 87.38 90 LEU A C 1
ATOM 720 O O . LEU A 1 90 ? 0.432 3.521 -6.698 1.00 87.38 90 LEU A O 1
ATOM 724 N N . ASP A 1 91 ? 1.495 5.123 -5.568 1.00 85.19 91 ASP A N 1
ATOM 725 C CA . ASP A 1 91 ? 1.728 5.979 -6.719 1.00 85.19 91 ASP A CA 1
ATOM 726 C C . ASP A 1 91 ? 3.164 5.793 -7.221 1.00 85.19 91 ASP A C 1
ATOM 728 O O . ASP A 1 91 ? 4.102 6.197 -6.521 1.00 85.19 91 ASP A O 1
ATOM 732 N N . PRO A 1 92 ? 3.358 5.187 -8.403 1.00 75.38 92 PRO A N 1
ATOM 733 C CA . PRO A 1 92 ? 4.680 4.933 -8.950 1.00 75.38 92 PRO A CA 1
ATOM 734 C C . PRO A 1 92 ? 5.275 6.168 -9.660 1.00 75.38 92 PRO A C 1
ATOM 736 O O . PRO A 1 92 ? 6.294 6.063 -10.345 1.00 75.38 92 PRO A O 1
ATOM 739 N N . GLY A 1 93 ? 4.651 7.343 -9.506 1.00 76.44 93 GLY A N 1
ATOM 740 C CA . GLY A 1 93 ? 5.101 8.596 -10.093 1.00 76.44 93 GLY A CA 1
ATOM 741 C C . GLY A 1 93 ? 4.924 8.586 -11.608 1.00 76.44 93 GLY A C 1
ATOM 742 O O . GLY A 1 93 ? 3.821 8.415 -12.118 1.00 76.44 93 GLY A O 1
ATOM 743 N N . ASP A 1 94 ? 6.027 8.754 -12.334 1.00 72.81 94 ASP A N 1
ATOM 744 C CA . ASP A 1 94 ? 6.012 8.899 -13.795 1.00 72.81 94 ASP A CA 1
ATOM 745 C C . ASP A 1 94 ? 6.151 7.567 -14.552 1.00 72.81 94 ASP A C 1
ATOM 747 O O . ASP A 1 94 ? 6.223 7.550 -15.786 1.00 72.81 94 ASP A O 1
ATOM 751 N N . ARG A 1 95 ? 6.273 6.439 -13.840 1.00 78.06 95 ARG A N 1
ATOM 752 C CA . ARG A 1 95 ? 6.674 5.158 -14.435 1.00 78.06 95 ARG A CA 1
ATOM 753 C C . ARG A 1 95 ? 5.739 4.036 -14.002 1.00 78.06 95 ARG A C 1
ATOM 755 O O . ARG A 1 95 ? 5.718 3.706 -12.824 1.00 78.06 95 ARG A O 1
ATOM 762 N N . PRO A 1 96 ? 4.995 3.410 -14.929 1.00 80.62 96 PRO A N 1
ATOM 763 C CA . PRO A 1 96 ? 4.190 2.243 -14.606 1.00 80.62 96 PRO A CA 1
ATOM 764 C C . PRO A 1 96 ? 5.024 1.118 -14.001 1.00 80.62 96 PRO A C 1
ATOM 766 O O . PRO A 1 96 ? 6.191 0.921 -14.361 1.00 80.62 96 PRO A O 1
ATOM 769 N N . GLY A 1 97 ? 4.405 0.337 -13.125 1.00 81.06 97 GLY A N 1
ATOM 770 C CA . GLY A 1 97 ? 5.073 -0.824 -12.560 1.00 81.06 97 GLY A CA 1
ATOM 771 C C . GLY A 1 97 ? 4.138 -1.857 -11.969 1.00 81.06 97 GLY A C 1
ATOM 772 O O . GLY A 1 97 ? 2.939 -1.633 -11.765 1.00 81.06 97 GLY A O 1
ATOM 773 N N . TYR A 1 98 ? 4.729 -3.017 -11.721 1.00 85.69 98 TYR A N 1
ATOM 774 C CA . TYR A 1 98 ? 4.090 -4.119 -11.030 1.00 85.69 98 TYR A CA 1
ATOM 775 C C . TYR A 1 98 ? 4.247 -3.933 -9.535 1.00 85.69 98 TYR A C 1
ATOM 777 O O . TYR A 1 98 ? 5.336 -3.625 -9.057 1.00 85.69 98 TYR A O 1
ATOM 785 N N . VAL A 1 99 ? 3.154 -4.141 -8.817 1.00 86.81 99 VAL A N 1
ATOM 786 C CA . VAL A 1 99 ? 3.082 -3.997 -7.370 1.00 86.81 99 VAL A CA 1
ATOM 787 C C . VAL A 1 99 ? 2.709 -5.331 -6.754 1.00 86.81 99 VAL A C 1
ATOM 789 O O . VAL A 1 99 ? 1.757 -5.991 -7.185 1.00 86.81 99 VAL A O 1
ATOM 792 N N . GLU A 1 100 ? 3.417 -5.671 -5.689 1.00 88.44 100 GLU A N 1
ATOM 793 C CA . GLU A 1 100 ? 3.060 -6.739 -4.777 1.00 88.44 100 GLU A CA 1
ATOM 794 C C . GLU A 1 100 ? 3.179 -6.249 -3.329 1.00 88.44 100 GLU A C 1
ATOM 796 O O . GLU A 1 100 ? 4.123 -5.553 -2.957 1.00 88.44 100 GLU A O 1
ATOM 801 N N . ILE A 1 101 ? 2.178 -6.603 -2.523 1.00 90.75 101 ILE A N 1
ATOM 802 C CA . ILE A 1 101 ? 2.146 -6.341 -1.087 1.00 90.75 101 ILE A CA 1
ATOM 803 C C . ILE A 1 101 ? 1.997 -7.668 -0.357 1.00 90.75 101 ILE A C 1
ATOM 805 O O . ILE A 1 101 ? 1.060 -8.427 -0.633 1.00 90.75 101 ILE A O 1
ATOM 809 N N . THR A 1 102 ? 2.890 -7.914 0.596 1.00 92.12 102 THR A N 1
ATOM 810 C CA . THR A 1 102 ? 2.839 -9.061 1.509 1.00 92.12 102 THR A CA 1
ATOM 811 C C . THR A 1 102 ? 2.911 -8.596 2.957 1.00 92.12 102 THR A C 1
ATOM 813 O O . THR A 1 102 ? 3.108 -7.409 3.228 1.00 92.12 102 THR A O 1
ATOM 816 N N . ASP A 1 103 ? 2.681 -9.531 3.881 1.00 95.94 103 ASP A N 1
ATOM 817 C CA . ASP A 1 103 ? 2.840 -9.312 5.324 1.00 95.94 103 ASP A CA 1
ATOM 818 C C . ASP A 1 103 ? 2.105 -8.063 5.837 1.00 95.94 103 ASP A C 1
ATOM 820 O O . ASP A 1 103 ? 2.583 -7.337 6.708 1.00 95.94 103 ASP A O 1
ATOM 824 N N . LEU A 1 104 ? 0.931 -7.786 5.258 1.00 95.50 104 LEU A N 1
ATOM 825 C CA . LEU A 1 104 ? 0.146 -6.616 5.608 1.00 95.50 104 LEU A CA 1
ATOM 826 C C . LEU A 1 104 ? -0.511 -6.839 6.964 1.00 95.50 104 LEU A C 1
ATOM 828 O O . LEU A 1 104 ? -1.278 -7.782 7.130 1.00 95.50 104 LEU A O 1
ATOM 832 N N . GLU A 1 105 ? -0.284 -5.922 7.894 1.00 94.88 105 GLU A N 1
ATOM 833 C CA . GLU A 1 105 ? -0.964 -5.833 9.177 1.00 94.88 105 GLU A CA 1
ATOM 834 C C . GLU A 1 105 ? -1.572 -4.446 9.360 1.00 94.8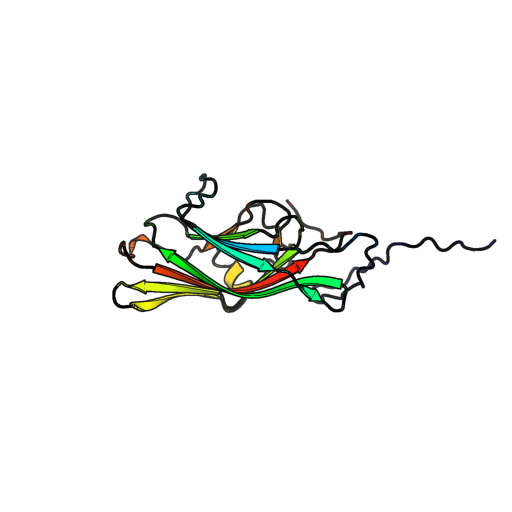8 105 GLU A C 1
ATOM 836 O O . GLU A 1 105 ? -0.932 -3.414 9.141 1.00 94.88 105 GLU A O 1
ATOM 841 N N . VAL A 1 106 ? -2.815 -4.418 9.827 1.00 92.00 106 VAL A N 1
ATOM 842 C CA . VAL A 1 106 ? -3.444 -3.209 10.347 1.00 92.00 106 VAL A CA 1
ATOM 843 C C . VAL A 1 106 ? -3.552 -3.349 11.851 1.00 92.00 106 VAL A C 1
ATOM 845 O O . VAL A 1 106 ? -4.219 -4.252 12.364 1.00 92.00 106 VAL A O 1
ATOM 848 N N . VAL A 1 107 ? -2.917 -2.420 12.551 1.00 91.62 107 VAL A N 1
ATOM 849 C CA . VAL A 1 107 ? -2.8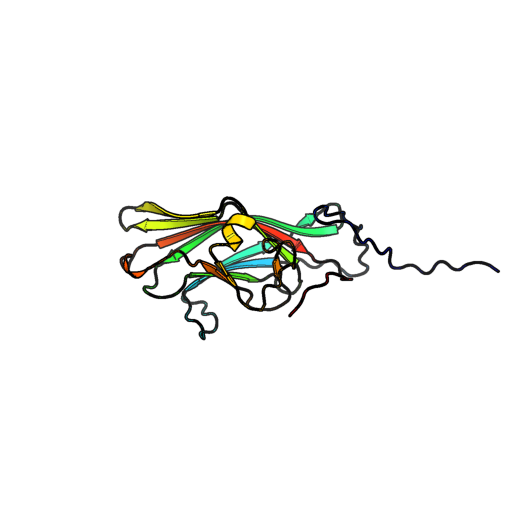22 -2.407 14.004 1.00 91.62 107 VAL A CA 1
ATOM 850 C C . VAL A 1 107 ? -3.505 -1.161 14.537 1.00 91.62 107 VAL A C 1
ATOM 852 O O . VAL A 1 107 ? -3.196 -0.044 14.131 1.00 91.62 107 VAL A O 1
ATOM 855 N N . LEU A 1 108 ? -4.433 -1.351 15.468 1.00 89.31 108 LEU A N 1
ATOM 856 C CA . LEU A 1 108 ? -4.986 -0.268 16.268 1.00 89.31 108 LEU A CA 1
ATOM 857 C C . LEU A 1 108 ? -4.131 -0.093 17.515 1.00 89.31 108 LEU A C 1
ATOM 859 O O . LEU A 1 108 ? -3.913 -1.058 18.247 1.00 89.31 108 LEU A O 1
ATOM 863 N N . ARG A 1 109 ? -3.691 1.138 17.769 1.00 90.12 109 ARG A N 1
ATOM 864 C CA . ARG A 1 109 ? -3.006 1.530 18.999 1.00 90.12 109 ARG A CA 1
ATOM 865 C C . ARG A 1 109 ? -3.899 2.467 19.801 1.00 90.12 109 ARG A C 1
ATOM 867 O O . ARG A 1 109 ? -4.310 3.516 19.294 1.00 90.12 109 ARG A O 1
ATOM 874 N N . ASP A 1 110 ? -4.216 2.078 21.030 1.00 87.19 110 ASP A N 1
ATOM 875 C CA . ASP A 1 110 ? -5.025 2.898 21.931 1.00 87.19 110 ASP A CA 1
ATOM 876 C C . ASP A 1 110 ? -4.212 3.995 22.644 1.00 87.19 110 ASP A C 1
ATOM 878 O O . ASP A 1 110 ? -2.993 4.110 22.492 1.00 87.19 110 ASP A O 1
ATOM 882 N N . LEU A 1 111 ? -4.900 4.822 23.436 1.00 85.88 111 LEU A N 1
ATOM 883 C CA . LEU A 1 111 ? -4.290 5.902 24.222 1.00 85.88 111 LEU A CA 1
ATOM 884 C C . LEU A 1 111 ? -3.319 5.402 25.306 1.00 85.88 111 LEU A C 1
ATOM 886 O O . LEU A 1 111 ? -2.522 6.189 25.819 1.00 85.88 111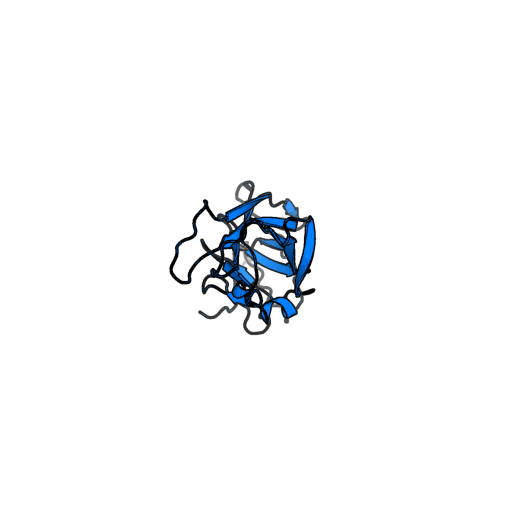 LEU A O 1
ATOM 890 N N . GLN A 1 112 ? -3.389 4.122 25.677 1.00 88.81 112 GLN A N 1
ATOM 891 C CA . GLN A 1 112 ? -2.472 3.468 26.608 1.00 88.81 112 GLN A CA 1
ATOM 892 C C . GLN A 1 112 ? -1.263 2.844 25.886 1.00 88.81 112 GLN A C 1
ATOM 894 O O . GLN A 1 112 ? -0.352 2.343 26.547 1.00 88.81 112 GLN A O 1
ATOM 899 N N . GLY A 1 113 ? -1.225 2.903 24.551 1.00 87.69 113 GLY A N 1
ATOM 900 C CA . GLY A 1 113 ? -0.184 2.308 23.720 1.00 87.69 113 GLY A CA 1
ATOM 901 C C . GLY A 1 113 ? -0.374 0.812 23.468 1.00 87.69 113 GLY A C 1
ATOM 902 O O . GLY A 1 113 ? 0.530 0.179 22.925 1.00 87.69 113 GLY A O 1
ATOM 903 N N . GLN A 1 114 ? -1.516 0.233 23.847 1.00 89.94 114 GLN A N 1
ATOM 904 C CA . GLN A 1 114 ? -1.810 -1.171 23.597 1.00 89.94 114 GLN A CA 1
ATOM 905 C C . GLN A 1 114 ? -2.157 -1.378 22.123 1.00 89.94 114 GLN A C 1
ATOM 907 O O . GLN A 1 114 ? -2.984 -0.667 21.552 1.00 89.94 114 GLN A O 1
ATOM 912 N N . GLU A 1 115 ? -1.518 -2.375 21.514 1.00 92.56 115 GLU A N 1
ATOM 913 C CA . GLU A 1 115 ? -1.705 -2.727 20.111 1.00 92.56 115 GLU A CA 1
ATOM 914 C C . GLU A 1 115 ? -2.673 -3.902 19.954 1.00 92.56 115 GLU A C 1
ATOM 916 O O . GLU A 1 115 ? -2.597 -4.898 20.674 1.00 92.56 115 GLU A O 1
ATOM 921 N N . THR A 1 116 ? -3.584 -3.789 18.990 1.00 89.50 116 THR A N 1
ATOM 922 C CA . THR A 1 116 ? -4.494 -4.859 18.572 1.00 89.50 116 THR A CA 1
ATOM 923 C C . THR A 1 116 ? -4.458 -4.985 17.056 1.00 89.50 116 THR A C 1
ATOM 925 O O . THR A 1 116 ? -4.775 -4.031 16.347 1.00 89.50 116 THR A O 1
ATOM 928 N N . VAL A 1 117 ? -4.098 -6.164 16.549 1.00 90.62 117 VAL A N 1
ATOM 929 C CA . VAL A 1 117 ? -4.167 -6.470 15.114 1.00 90.62 117 VAL A CA 1
ATOM 930 C C . VAL A 1 117 ? -5.632 -6.670 14.726 1.00 90.62 117 VAL A C 1
ATOM 932 O O . VAL A 1 117 ? -6.312 -7.531 15.285 1.00 90.62 117 VAL A O 1
ATOM 935 N N . VAL A 1 118 ? -6.127 -5.871 13.781 1.00 87.75 118 VAL A N 1
ATOM 936 C CA . VAL A 1 118 ? -7.524 -5.925 13.298 1.00 87.75 118 VAL A CA 1
ATOM 937 C C . VAL A 1 118 ? -7.655 -6.472 11.882 1.00 87.75 118 VAL A C 1
ATOM 939 O O . VAL A 1 118 ? -8.747 -6.831 11.442 1.00 87.75 118 VAL A O 1
ATOM 942 N N . MET A 1 119 ? -6.541 -6.553 11.165 1.00 90.31 119 MET A N 1
ATOM 943 C CA . MET A 1 119 ? -6.439 -7.186 9.861 1.00 90.31 119 MET A CA 1
ATOM 944 C C . MET A 1 119 ? -5.014 -7.685 9.690 1.00 90.31 119 MET A C 1
ATOM 946 O O . MET A 1 119 ? -4.079 -6.954 10.008 1.00 90.31 119 MET A O 1
ATOM 950 N N . SER A 1 120 ? -4.859 -8.885 9.148 1.00 93.56 120 SER A N 1
ATOM 951 C CA . SER A 1 120 ? -3.572 -9.365 8.670 1.00 93.56 120 SER A CA 1
ATOM 952 C C . SER A 1 120 ? -3.746 -10.166 7.384 1.00 93.56 120 SER A C 1
ATOM 954 O O . SER A 1 120 ? -4.783 -10.798 7.177 1.00 93.56 120 SER A O 1
ATOM 956 N N . ALA A 1 121 ? -2.746 -10.099 6.514 1.00 93.62 121 ALA A N 1
ATOM 957 C CA . ALA A 1 121 ? -2.625 -10.923 5.324 1.00 93.62 121 ALA A CA 1
ATOM 958 C C . ALA A 1 121 ? -1.145 -11.223 5.082 1.00 93.62 121 ALA A C 1
ATOM 960 O O . ALA A 1 121 ? -0.365 -10.318 4.795 1.00 93.62 121 ALA A O 1
ATOM 961 N N . VAL A 1 122 ? -0.757 -12.496 5.156 1.00 93.38 122 VAL A N 1
ATOM 962 C CA . VAL A 1 122 ? 0.654 -12.901 4.995 1.00 93.38 122 VAL A CA 1
ATOM 963 C C . VAL A 1 122 ? 1.083 -12.959 3.529 1.00 93.38 122 VAL A C 1
ATOM 965 O O . VAL A 1 122 ? 2.257 -13.092 3.215 1.00 93.38 122 VAL A O 1
ATOM 968 N N . SER A 1 123 ? 0.133 -12.887 2.594 1.00 91.38 123 SER A N 1
ATOM 969 C CA . SER A 1 123 ? 0.415 -12.953 1.160 1.00 91.38 123 SER A CA 1
ATOM 970 C C . SER A 1 123 ? -0.488 -12.033 0.348 1.00 91.38 123 SER A C 1
ATOM 972 O O . SER A 1 123 ? -1.637 -11.774 0.716 1.00 91.38 123 SER A O 1
ATOM 974 N N . SER A 1 124 ? -0.009 -11.642 -0.832 1.00 86.56 124 SER A N 1
ATOM 975 C CA . SER A 1 124 ? -0.758 -10.864 -1.824 1.00 86.56 124 SER A CA 1
ATOM 976 C C . SER A 1 124 ? -2.062 -11.554 -2.255 1.00 86.56 124 SER A C 1
ATOM 978 O O . SER A 1 124 ? -3.082 -10.908 -2.516 1.00 86.56 124 SER A O 1
ATOM 980 N N . LYS A 1 125 ? -2.071 -12.893 -2.270 1.00 87.81 125 LYS A N 1
ATOM 981 C CA . LYS A 1 125 ? -3.257 -13.709 -2.565 1.00 87.81 125 LYS A CA 1
ATOM 982 C C . LYS A 1 125 ? -4.321 -13.628 -1.476 1.00 87.81 125 LYS A C 1
ATOM 984 O O . LYS A 1 125 ? -5.501 -13.537 -1.807 1.00 87.81 125 LYS A O 1
ATOM 989 N N . GLU A 1 126 ? -3.918 -13.686 -0.212 1.00 90.88 126 GLU A N 1
ATOM 990 C CA . GLU A 1 126 ? -4.833 -13.515 0.919 1.00 90.88 126 GLU A CA 1
ATOM 991 C C . GLU A 1 126 ? -5.378 -12.087 0.947 1.00 90.88 126 GLU A C 1
ATOM 993 O O . GLU A 1 126 ? -6.597 -11.893 0.957 1.00 90.88 126 GLU A O 1
ATOM 998 N N . LEU A 1 127 ? -4.486 -11.099 0.816 1.00 90.38 127 LEU A N 1
ATOM 999 C CA . LEU A 1 127 ? -4.831 -9.682 0.783 1.00 90.38 127 LEU A CA 1
ATOM 1000 C C . LEU A 1 127 ? -5.884 -9.376 -0.287 1.00 90.38 127 LEU A C 1
ATOM 1002 O O . LEU A 1 127 ? -6.858 -8.679 -0.010 1.00 90.38 127 LEU A O 1
ATOM 1006 N N . ALA A 1 128 ? -5.754 -9.957 -1.484 1.00 87.69 128 ALA A N 1
ATOM 1007 C CA . ALA A 1 128 ? -6.701 -9.765 -2.583 1.00 87.69 128 ALA A CA 1
ATOM 1008 C C . ALA A 1 128 ? -8.155 -10.161 -2.246 1.00 87.69 128 ALA A C 1
ATOM 1010 O O . ALA A 1 128 ? -9.073 -9.711 -2.930 1.00 87.69 128 ALA A O 1
ATOM 1011 N N . THR A 1 129 ? -8.382 -10.985 -1.216 1.00 88.56 129 THR A N 1
ATOM 1012 C CA . THR A 1 129 ? -9.730 -11.368 -0.751 1.00 88.56 129 THR A CA 1
ATOM 1013 C C . THR A 1 129 ? -10.319 -10.408 0.285 1.00 88.56 129 THR A C 1
ATOM 1015 O O . THR A 1 129 ? -11.514 -10.473 0.569 1.00 88.56 129 THR A O 1
ATOM 1018 N N . MET A 1 130 ? -9.501 -9.503 0.828 1.00 90.00 130 MET A N 1
ATOM 1019 C CA . MET A 1 130 ? -9.836 -8.617 1.949 1.00 90.00 130 MET A CA 1
ATOM 1020 C C . MET A 1 130 ? -9.860 -7.133 1.555 1.00 90.00 130 MET A C 1
ATOM 1022 O O . MET A 1 130 ? -10.023 -6.258 2.412 1.00 90.00 130 MET A O 1
ATOM 1026 N N . ILE A 1 131 ? -9.707 -6.834 0.265 1.00 89.88 131 ILE A N 1
ATOM 1027 C CA . ILE A 1 131 ? -9.644 -5.469 -0.254 1.00 89.88 131 ILE A CA 1
ATOM 1028 C C . ILE A 1 131 ? -10.701 -5.209 -1.322 1.00 89.88 131 ILE A C 1
ATOM 1030 O O . ILE A 1 131 ? -11.125 -6.111 -2.048 1.00 89.88 131 ILE A O 1
ATOM 1034 N N . LYS A 1 132 ? -11.069 -3.937 -1.474 1.00 88.75 132 LYS A N 1
ATOM 1035 C CA . LYS A 1 132 ? -11.606 -3.412 -2.738 1.00 88.75 132 LYS A CA 1
ATOM 1036 C C . LYS A 1 132 ? -10.527 -2.588 -3.416 1.00 88.75 132 LYS A C 1
ATOM 1038 O O . LYS A 1 132 ? -9.586 -2.148 -2.769 1.00 88.75 132 LYS A O 1
ATOM 1043 N N . ARG A 1 133 ? -10.649 -2.385 -4.720 1.00 86.12 133 ARG A N 1
ATOM 1044 C CA . ARG A 1 133 ? -9.648 -1.671 -5.514 1.00 86.12 133 ARG A CA 1
ATOM 1045 C C . ARG A 1 133 ? -10.326 -0.643 -6.401 1.00 86.12 133 ARG A C 1
ATOM 1047 O O . ARG A 1 133 ? -11.459 -0.863 -6.829 1.00 86.12 133 ARG A O 1
ATOM 1054 N N . SER A 1 134 ? -9.618 0.447 -6.657 1.00 84.00 134 SER A N 1
ATOM 1055 C CA . SER A 1 134 ? -9.908 1.368 -7.758 1.00 84.00 134 SER A CA 1
ATOM 1056 C C . SER A 1 134 ? -9.790 0.667 -9.117 1.00 84.00 134 SER A C 1
ATOM 1058 O O . SER A 1 134 ? -9.148 -0.378 -9.238 1.00 84.00 134 SER A O 1
ATOM 1060 N N . ASN A 1 135 ? -10.393 1.259 -10.149 1.00 78.25 135 ASN A N 1
ATOM 1061 C CA . ASN A 1 135 ? -10.269 0.768 -11.527 1.00 78.25 135 ASN A CA 1
ATOM 1062 C C . ASN A 1 135 ? -8.863 1.000 -12.111 1.00 78.25 135 ASN A C 1
ATOM 1064 O O . ASN A 1 135 ? -8.513 0.391 -13.118 1.00 78.25 135 ASN A O 1
ATOM 1068 N N . ASP A 1 136 ? -8.069 1.859 -11.472 1.00 75.69 136 ASP A N 1
ATOM 1069 C CA . ASP A 1 136 ? -6.705 2.221 -11.871 1.00 75.69 136 ASP A CA 1
ATOM 1070 C C . ASP A 1 136 ? -5.665 1.170 -11.443 1.00 75.69 136 ASP A C 1
ATOM 1072 O O . ASP A 1 136 ? -4.506 1.224 -11.854 1.00 75.69 136 ASP A O 1
ATOM 1076 N N . VAL A 1 137 ? -6.088 0.175 -10.652 1.00 78.44 137 VAL A N 1
ATOM 1077 C CA . VAL A 1 137 ? -5.313 -1.032 -10.350 1.00 78.44 137 VAL A CA 1
ATOM 1078 C C . VAL A 1 137 ? -5.733 -2.142 -11.312 1.00 78.44 137 VAL A C 1
ATOM 1080 O O . VAL A 1 137 ? -6.756 -2.806 -11.119 1.00 78.44 137 VAL A O 1
ATOM 1083 N N . LEU A 1 138 ? -4.920 -2.378 -12.341 1.00 75.19 138 LEU A N 1
ATOM 1084 C CA . LEU A 1 138 ? -5.148 -3.456 -13.298 1.00 75.19 138 LEU A CA 1
ATOM 1085 C C . LEU A 1 138 ? -4.707 -4.799 -12.713 1.00 75.19 138 LEU A C 1
ATOM 1087 O O . LEU A 1 138 ? -3.680 -4.907 -12.041 1.00 75.19 138 LEU A O 1
ATOM 1091 N N . VAL A 1 139 ? -5.483 -5.849 -12.983 1.00 68.50 139 VAL A N 1
ATOM 1092 C CA . VAL A 1 139 ? -5.282 -7.177 -12.389 1.00 68.50 139 VAL A CA 1
ATOM 1093 C C . VAL A 1 139 ? -5.162 -8.240 -13.465 1.00 68.50 139 VAL A C 1
ATOM 1095 O O . VAL A 1 139 ? -5.925 -8.269 -14.431 1.00 68.50 139 VAL A O 1
ATOM 1098 N N . ALA A 1 140 ? -4.220 -9.162 -13.290 1.00 62.66 140 ALA A N 1
ATOM 1099 C CA . ALA A 1 140 ? -4.068 -10.265 -14.227 1.00 62.66 140 ALA A CA 1
ATOM 1100 C C . ALA A 1 140 ? -5.239 -11.261 -14.096 1.00 62.66 140 ALA A C 1
ATOM 1102 O O . ALA A 1 140 ? -5.538 -11.753 -13.007 1.00 62.66 140 ALA A O 1
ATOM 1103 N N . HIS A 1 141 ? -5.854 -11.644 -15.223 1.00 53.09 141 HIS A N 1
ATOM 1104 C CA . HIS A 1 141 ? -7.039 -12.524 -15.284 1.00 53.09 141 HIS A CA 1
ATOM 1105 C C . HIS A 1 141 ? -6.876 -13.869 -14.539 1.00 53.09 141 HIS A C 1
ATOM 1107 O O . HIS A 1 141 ? -7.854 -14.458 -14.085 1.00 53.09 141 HIS A O 1
ATOM 1113 N N . LYS A 1 142 ? -5.648 -14.392 -14.419 1.00 61.34 142 LYS A N 1
ATOM 1114 C CA . LYS A 1 142 ? -5.346 -15.659 -13.719 1.00 61.34 142 LYS A CA 1
ATOM 1115 C C . LYS A 1 142 ? -4.535 -15.478 -12.430 1.00 61.34 142 LYS A C 1
ATOM 1117 O O . LYS A 1 142 ? -4.186 -16.468 -11.792 1.00 61.34 142 LYS A O 1
ATOM 1122 N N . ALA A 1 143 ? -4.239 -14.238 -12.049 1.00 64.56 143 ALA A N 1
ATOM 1123 C CA . ALA A 1 143 ? -3.420 -13.906 -10.891 1.00 64.56 143 ALA A CA 1
ATOM 1124 C C . ALA A 1 143 ? -3.901 -12.582 -10.282 1.00 64.56 143 ALA A C 1
ATOM 1126 O O . ALA A 1 143 ? -3.266 -11.545 -10.421 1.00 64.56 143 ALA A O 1
ATOM 1127 N N . SER A 1 144 ? -5.034 -12.624 -9.574 1.00 64.81 144 SER A N 1
ATOM 1128 C CA . SER A 1 144 ? -5.673 -11.447 -8.959 1.00 64.81 144 SER A CA 1
ATOM 1129 C C . SER A 1 144 ? -4.830 -10.734 -7.890 1.00 64.81 144 SER A C 1
ATOM 1131 O O . SER A 1 144 ? -5.228 -9.668 -7.421 1.00 64.81 144 SER A O 1
ATOM 1133 N N . HIS A 1 145 ? -3.710 -11.333 -7.491 1.00 68.62 145 HIS A N 1
ATOM 1134 C CA . HIS A 1 145 ? -2.729 -10.819 -6.538 1.00 68.62 145 HIS A CA 1
ATOM 1135 C C . HIS A 1 145 ? -1.605 -10.014 -7.203 1.00 68.62 145 HIS A C 1
ATOM 1137 O O . HIS A 1 145 ? -0.921 -9.277 -6.511 1.00 68.62 145 HIS A O 1
ATOM 1143 N N . LEU A 1 146 ? -1.436 -10.133 -8.526 1.00 68.62 146 LEU A N 1
ATOM 1144 C CA . LEU A 1 146 ? -0.488 -9.331 -9.292 1.00 68.62 146 LEU A CA 1
ATOM 1145 C C . LEU A 1 146 ? -1.191 -8.077 -9.782 1.00 68.62 146 LEU A C 1
ATOM 1147 O O . LEU A 1 146 ? -2.183 -8.158 -10.521 1.00 68.62 146 LEU A O 1
ATOM 1151 N N . TRP A 1 147 ? -0.691 -6.932 -9.336 1.00 79.69 147 TRP A N 1
ATOM 1152 C CA . TRP A 1 147 ? -1.264 -5.636 -9.647 1.00 79.69 147 TRP A CA 1
ATOM 1153 C C . TRP A 1 147 ? -0.344 -4.882 -10.585 1.00 79.69 147 TRP A C 1
ATOM 1155 O O . TRP A 1 147 ? 0.878 -4.903 -10.438 1.00 79.69 147 TRP A O 1
ATOM 1165 N N . ARG A 1 148 ? -0.953 -4.198 -11.541 1.00 79.44 148 ARG A N 1
ATOM 1166 C CA . ARG A 1 148 ? -0.286 -3.219 -12.379 1.00 79.44 148 ARG A CA 1
ATOM 1167 C C . ARG A 1 148 ? -0.898 -1.861 -12.109 1.00 79.44 148 ARG A C 1
ATOM 1169 O O . ARG A 1 148 ? -2.118 -1.725 -12.000 1.00 79.44 148 ARG A O 1
ATOM 1176 N N . VAL A 1 149 ? -0.020 -0.877 -12.022 1.00 79.56 149 VAL A N 1
ATOM 1177 C CA . VAL A 1 149 ? -0.371 0.500 -11.739 1.00 79.56 149 VAL A CA 1
ATOM 1178 C C . VAL A 1 149 ? 0.240 1.390 -12.817 1.00 79.56 149 VAL A C 1
ATOM 1180 O O . VAL A 1 149 ? 1.460 1.424 -12.964 1.00 79.56 149 VAL A O 1
ATOM 1183 N N . ASP A 1 150 ? -0.619 2.075 -13.575 1.00 70.94 150 ASP A N 1
ATOM 1184 C CA . ASP A 1 150 ? -0.238 2.845 -14.771 1.00 70.94 150 ASP A CA 1
ATOM 1185 C C . ASP A 1 150 ? -0.345 4.360 -14.627 1.00 70.94 150 ASP A C 1
ATOM 1187 O O . ASP A 1 150 ? 0.289 5.096 -15.381 1.00 70.94 150 ASP A O 1
ATOM 1191 N N . GLN A 1 151 ? -1.239 4.825 -13.757 1.00 69.12 151 GLN A N 1
ATOM 1192 C CA . GLN A 1 151 ? -1.696 6.212 -13.723 1.00 69.12 151 GLN A CA 1
ATOM 1193 C C . GLN A 1 151 ? -1.838 6.717 -12.289 1.00 69.12 151 GLN A C 1
ATOM 1195 O O . GLN A 1 151 ? -1.595 5.991 -11.329 1.00 69.12 151 GLN A O 1
ATOM 1200 N N . PHE A 1 152 ? -2.218 7.988 -12.178 1.00 64.88 152 PHE A N 1
ATOM 1201 C CA . PHE A 1 152 ? -2.385 8.719 -10.932 1.00 64.88 152 PHE A CA 1
ATOM 1202 C C . PHE A 1 152 ? -3.616 8.245 -10.135 1.00 64.88 152 PHE A C 1
ATOM 1204 O O . PHE A 1 152 ? -4.670 7.987 -10.704 1.00 64.88 152 PHE A O 1
ATOM 1211 N N . ASP A 1 153 ? -3.474 8.212 -8.808 1.00 73.50 153 ASP A N 1
ATOM 1212 C CA . ASP A 1 153 ? -4.473 7.815 -7.790 1.00 73.50 153 ASP A CA 1
ATOM 1213 C C . ASP A 1 153 ? -4.964 6.340 -7.711 1.00 73.50 153 ASP A C 1
ATOM 1215 O O . ASP A 1 153 ? -6.117 6.081 -7.367 1.00 73.50 153 ASP A O 1
ATOM 1219 N N . PRO A 1 154 ? -4.100 5.336 -7.920 1.00 84.81 154 PRO A N 1
ATOM 1220 C CA . PRO A 1 154 ? -4.418 3.929 -7.703 1.00 84.81 154 PRO A CA 1
ATOM 1221 C C . PRO A 1 154 ? -4.494 3.62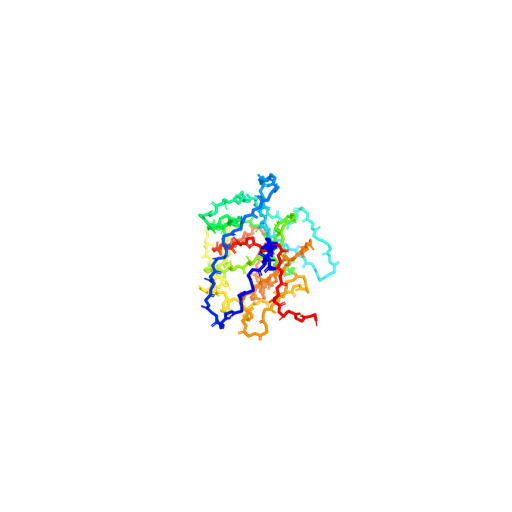8 -6.200 1.00 84.81 154 PRO A C 1
ATOM 1223 O O . PRO A 1 154 ? -3.542 3.835 -5.440 1.00 84.81 154 PRO A O 1
ATOM 1226 N N . TRP A 1 155 ? -5.627 3.097 -5.755 1.00 88.31 155 TRP A N 1
ATOM 1227 C CA . TRP A 1 155 ? -5.836 2.751 -4.350 1.00 88.31 155 TRP A CA 1
ATOM 1228 C C . TRP A 1 155 ? -6.489 1.387 -4.144 1.00 88.31 155 TRP A C 1
ATOM 1230 O O . TRP A 1 155 ? -7.249 0.888 -4.986 1.00 88.31 155 TRP A O 1
ATOM 1240 N N . ILE A 1 156 ? -6.211 0.821 -2.969 1.00 89.25 156 ILE A N 1
ATOM 1241 C CA . ILE A 1 156 ? -6.905 -0.324 -2.383 1.00 89.25 156 ILE A CA 1
ATOM 1242 C C . ILE A 1 156 ? -7.578 0.109 -1.072 1.00 89.25 156 ILE A C 1
ATOM 1244 O O . ILE A 1 156 ? -6.992 0.821 -0.264 1.00 89.25 156 ILE A O 1
ATOM 1248 N N . GLU A 1 157 ? -8.824 -0.297 -0.864 1.00 90.38 157 GLU A N 1
ATOM 1249 C CA . GLU A 1 157 ? -9.581 -0.099 0.374 1.00 90.38 157 GLU A CA 1
ATOM 1250 C C . GLU A 1 157 ? -9.468 -1.356 1.235 1.00 90.38 157 GLU A C 1
ATOM 1252 O O . GLU A 1 157 ? -9.765 -2.457 0.764 1.00 90.38 157 GLU A O 1
ATOM 1257 N N . LEU A 1 158 ? -9.080 -1.186 2.498 1.00 89.25 158 LEU A N 1
ATOM 1258 C CA . LEU A 1 158 ? -8.958 -2.265 3.478 1.00 89.25 158 LEU A CA 1
ATOM 1259 C C . LEU A 1 158 ? -10.329 -2.514 4.125 1.00 89.25 158 LEU A C 1
ATOM 1261 O O . LEU A 1 158 ? -10.828 -1.694 4.895 1.00 89.25 158 LEU A O 1
ATOM 1265 N N . THR A 1 159 ? -10.981 -3.627 3.773 1.00 81.12 159 THR A N 1
ATOM 1266 C CA . THR A 1 159 ? -12.435 -3.790 3.999 1.00 81.12 159 THR A CA 1
ATOM 1267 C C . THR A 1 159 ? -12.835 -4.320 5.373 1.00 81.12 159 THR A C 1
ATOM 1269 O O . THR A 1 159 ? -14.009 -4.243 5.736 1.00 81.12 159 THR A O 1
ATOM 1272 N N . SER A 1 160 ? -11.901 -4.876 6.144 1.00 66.25 160 SER A N 1
ATOM 1273 C CA . SER A 1 160 ? -12.201 -5.514 7.433 1.00 66.25 160 SER A CA 1
ATOM 1274 C C . SER A 1 160 ? -12.300 -4.532 8.601 1.00 66.25 160 SER A C 1
ATOM 1276 O O . SER A 1 160 ? -12.761 -4.912 9.678 1.00 66.25 160 SER A O 1
ATOM 1278 N N . ILE A 1 161 ? -11.918 -3.268 8.408 1.00 67.19 161 ILE A N 1
ATOM 1279 C CA . ILE A 1 161 ? -11.934 -2.275 9.479 1.00 67.19 161 ILE A CA 1
ATOM 1280 C C . ILE A 1 161 ? -13.339 -1.672 9.588 1.00 67.19 161 ILE A C 1
ATOM 1282 O O . ILE A 1 161 ? -13.698 -0.729 8.884 1.00 67.19 161 ILE A O 1
ATOM 1286 N N . LYS A 1 162 ? -14.152 -2.214 10.495 1.00 60.34 162 LYS A N 1
ATOM 1287 C CA . LYS A 1 162 ? -15.389 -1.560 10.935 1.00 60.34 162 LYS A CA 1
ATOM 1288 C C . LYS A 1 162 ? -15.038 -0.592 12.066 1.00 60.34 162 LYS A C 1
ATOM 1290 O O . LYS A 1 162 ? -14.792 -0.991 13.198 1.00 60.34 162 LYS A O 1
ATOM 1295 N N . LEU A 1 163 ? -14.919 0.689 11.724 1.00 58.47 163 LEU A N 1
ATOM 1296 C CA . LEU A 1 163 ? -14.480 1.751 12.646 1.00 58.47 163 LEU A CA 1
ATOM 1297 C C . LEU A 1 163 ? -15.578 2.251 13.582 1.00 58.47 163 LEU A C 1
ATOM 1299 O O . LEU A 1 163 ? -15.342 3.175 14.355 1.00 58.47 163 LEU A O 1
ATOM 1303 N N . ASP A 1 164 ? -16.761 1.638 13.543 1.00 54.19 164 ASP A N 1
ATOM 1304 C CA . ASP A 1 164 ? -17.854 1.906 14.478 1.00 54.19 164 ASP A CA 1
ATOM 1305 C C . ASP A 1 164 ? -17.492 1.558 15.934 1.00 54.19 164 ASP A C 1
ATOM 1307 O O . ASP A 1 164 ? -18.230 1.912 16.850 1.00 54.19 164 ASP A O 1
ATOM 1311 N N . GLN A 1 165 ? -16.336 0.922 16.163 1.00 51.72 165 GLN A N 1
ATOM 1312 C CA . GLN A 1 165 ? -15.846 0.524 17.483 1.00 51.72 165 GLN A CA 1
ATOM 1313 C C . GLN A 1 165 ? -14.611 1.287 17.985 1.00 51.72 165 GLN A C 1
ATOM 1315 O O . GLN A 1 165 ? -14.139 0.976 19.079 1.00 51.72 165 GLN A O 1
ATOM 1320 N N . VAL A 1 166 ? -14.065 2.264 17.243 1.00 58.00 166 VAL A N 1
ATOM 1321 C CA . VAL A 1 166 ? -12.770 2.866 17.616 1.00 58.00 166 VAL A CA 1
ATOM 1322 C C . VAL A 1 166 ? -12.886 4.320 18.069 1.00 58.00 166 VAL A C 1
ATOM 1324 O O . VAL A 1 166 ? -13.478 5.165 17.402 1.00 58.00 166 VAL A O 1
ATOM 1327 N N . LEU A 1 167 ? -12.318 4.600 19.244 1.00 59.78 167 LEU A N 1
ATOM 1328 C CA . LEU A 1 167 ? -12.375 5.899 19.912 1.00 59.78 167 LEU A CA 1
ATOM 1329 C C . LEU A 1 167 ? -11.490 6.942 19.213 1.00 59.78 167 LEU A C 1
ATOM 1331 O O . LEU A 1 167 ? -10.376 6.653 18.769 1.00 59.78 167 LEU A O 1
ATOM 1335 N N . SER A 1 168 ? -11.968 8.188 19.181 1.00 62.59 168 SER A N 1
ATOM 1336 C CA . SER A 1 168 ? -11.188 9.348 18.740 1.00 62.59 168 SER A CA 1
ATOM 1337 C C . SER A 1 168 ? -9.936 9.519 19.609 1.00 62.59 168 SER A C 1
ATOM 1339 O O . SER A 1 168 ? -10.056 9.621 20.830 1.00 62.59 168 SER A O 1
ATOM 1341 N N . GLY A 1 169 ? -8.756 9.589 18.985 1.00 66.75 169 GLY A N 1
ATOM 1342 C CA . GLY A 1 169 ? -7.455 9.697 19.664 1.00 66.75 169 GLY A CA 1
ATOM 1343 C C . GLY A 1 169 ? -6.559 8.464 19.511 1.00 66.75 169 GLY A C 1
ATOM 1344 O O . GLY A 1 169 ? -5.357 8.561 19.742 1.00 66.75 169 GLY A O 1
ATOM 1345 N N . ASN A 1 170 ? -7.117 7.340 19.060 1.00 80.69 170 ASN A N 1
ATOM 1346 C CA . ASN A 1 170 ? -6.347 6.157 18.688 1.00 80.69 170 ASN A CA 1
ATOM 1347 C C . ASN A 1 170 ? -5.628 6.359 17.339 1.00 80.69 170 ASN A C 1
ATOM 1349 O O . ASN A 1 170 ? -6.050 7.160 16.494 1.00 80.69 170 ASN A O 1
ATOM 1353 N N . VAL A 1 171 ? -4.557 5.594 17.137 1.00 87.69 171 VAL A N 1
ATOM 1354 C CA . VAL A 1 171 ? -3.758 5.571 15.903 1.00 87.69 171 VAL A CA 1
ATOM 1355 C C . VAL A 1 171 ? -3.974 4.240 15.192 1.00 87.69 171 VAL A C 1
ATOM 1357 O O . VAL A 1 171 ? -4.090 3.196 15.833 1.00 87.69 171 VAL A O 1
ATOM 1360 N N . VAL A 1 172 ? -4.019 4.278 13.864 1.00 89.44 172 VAL A N 1
ATOM 1361 C CA . VAL A 1 172 ? -3.910 3.092 13.015 1.00 89.44 172 VAL A CA 1
ATOM 1362 C C . VAL A 1 172 ? -2.514 3.050 12.429 1.00 89.44 172 VAL A C 1
ATOM 1364 O O . VAL A 1 172 ? -2.101 4.000 11.768 1.00 89.44 172 VAL A O 1
ATOM 1367 N N . SER A 1 173 ? -1.819 1.942 12.649 1.00 92.06 173 SER A N 1
ATOM 1368 C CA . SER A 1 173 ? -0.578 1.610 11.962 1.00 92.06 173 SER A CA 1
ATOM 1369 C C . SER A 1 173 ? -0.882 0.603 10.859 1.00 92.06 173 SER A C 1
ATOM 1371 O O . SER A 1 173 ? -1.424 -0.467 11.135 1.00 92.06 173 SER A O 1
ATOM 1373 N N . VAL A 1 174 ? -0.522 0.920 9.620 1.00 93.81 174 VAL A N 1
ATOM 1374 C CA . VAL A 1 174 ? -0.534 -0.028 8.500 1.00 93.81 174 VAL A CA 1
ATOM 1375 C C . VAL A 1 174 ? 0.909 -0.413 8.211 1.00 93.81 174 VAL A C 1
ATOM 1377 O O . VAL A 1 174 ? 1.714 0.437 7.827 1.00 93.81 174 VAL A O 1
ATOM 1380 N N . ARG A 1 175 ? 1.230 -1.684 8.434 1.00 96.19 175 ARG A N 1
ATOM 1381 C CA . ARG A 1 175 ? 2.556 -2.284 8.251 1.00 96.19 175 ARG A CA 1
ATOM 1382 C C . ARG A 1 175 ? 2.469 -3.268 7.102 1.00 96.19 175 ARG A C 1
ATOM 1384 O O . ARG A 1 175 ? 1.459 -3.953 6.999 1.00 96.19 175 ARG A O 1
ATOM 1391 N N . TYR A 1 176 ? 3.450 -3.297 6.218 1.00 96.50 176 TYR A N 1
ATOM 1392 C CA . TYR A 1 176 ? 3.465 -4.232 5.095 1.00 96.50 176 TYR A CA 1
ATOM 1393 C C . TYR A 1 176 ? 4.833 -4.259 4.438 1.00 96.50 176 TYR A C 1
ATOM 1395 O O . TYR A 1 176 ? 5.593 -3.297 4.531 1.00 96.50 176 TYR A O 1
ATOM 1403 N N . HIS A 1 177 ? 5.095 -5.329 3.708 1.00 96.44 177 HIS A N 1
ATOM 1404 C CA . HIS A 1 177 ? 6.211 -5.406 2.790 1.00 96.44 177 HIS A CA 1
ATOM 1405 C C . HIS A 1 177 ? 5.758 -4.956 1.394 1.00 96.44 177 HIS A C 1
ATOM 1407 O O . HIS A 1 177 ? 4.732 -5.420 0.883 1.00 96.44 177 HIS A O 1
ATOM 1413 N N . LEU A 1 178 ? 6.483 -4.010 0.797 1.00 93.88 178 LEU A N 1
ATOM 1414 C CA . LEU A 1 178 ? 6.193 -3.425 -0.509 1.00 93.88 178 LEU A CA 1
ATOM 1415 C C . LEU A 1 178 ? 7.258 -3.831 -1.517 1.00 93.88 178 LEU A C 1
ATOM 1417 O O . LEU A 1 178 ? 8.410 -3.416 -1.403 1.00 93.88 178 LEU A O 1
ATOM 1421 N N . MET A 1 179 ? 6.817 -4.517 -2.567 1.00 91.88 179 MET A N 1
ATOM 1422 C CA . MET A 1 179 ? 7.603 -4.734 -3.770 1.00 91.88 179 MET A CA 1
ATOM 1423 C C . MET A 1 179 ? 6.984 -3.964 -4.935 1.00 91.88 179 MET A C 1
ATOM 1425 O O . MET A 1 179 ? 5.825 -4.177 -5.301 1.00 91.88 179 MET A O 1
ATOM 1429 N N . TRP A 1 180 ? 7.766 -3.085 -5.550 1.00 90.19 180 TRP A N 1
ATOM 1430 C CA . TRP A 1 180 ? 7.438 -2.451 -6.823 1.00 90.19 180 TRP A CA 1
ATOM 1431 C C . TRP A 1 180 ? 8.552 -2.717 -7.829 1.00 90.19 180 TRP A C 1
ATOM 1433 O O . TRP A 1 180 ? 9.729 -2.635 -7.485 1.00 90.19 180 TRP A O 1
ATOM 1443 N N . ARG A 1 181 ? 8.189 -3.019 -9.076 1.00 87.12 181 ARG A N 1
ATOM 1444 C CA . ARG A 1 181 ? 9.141 -3.211 -10.176 1.00 87.12 181 ARG A CA 1
ATOM 1445 C C . ARG A 1 181 ? 8.702 -2.465 -11.420 1.00 87.12 181 ARG A C 1
ATOM 1447 O O . ARG A 1 181 ? 7.542 -2.555 -11.828 1.00 87.12 181 ARG A O 1
ATOM 1454 N N . GLU A 1 182 ? 9.652 -1.778 -12.038 1.00 82.12 182 GLU A N 1
ATOM 1455 C CA . GLU A 1 182 ? 9.472 -1.048 -13.284 1.00 82.12 182 GLU A CA 1
ATOM 1456 C C . GLU A 1 182 ? 8.929 -1.964 -14.379 1.00 82.12 182 GLU A C 1
ATOM 1458 O O . GLU A 1 182 ? 9.400 -3.084 -14.597 1.00 82.12 182 GLU A O 1
ATOM 1463 N N . MET A 1 183 ? 7.947 -1.456 -15.114 1.00 76.75 183 MET A N 1
ATOM 1464 C CA . MET A 1 183 ? 7.441 -2.144 -16.285 1.00 76.75 183 MET A CA 1
ATOM 1465 C C . MET A 1 183 ? 8.396 -1.989 -17.488 1.00 76.75 183 MET A C 1
ATOM 1467 O O . MET A 1 183 ? 8.927 -0.900 -17.728 1.00 76.75 183 MET A O 1
ATOM 1471 N N . PRO A 1 184 ? 8.602 -3.037 -18.308 1.00 68.25 184 PRO A N 1
ATOM 1472 C CA . PRO A 1 184 ? 9.308 -2.901 -19.581 1.00 68.25 184 PRO A CA 1
ATOM 1473 C C . PRO A 1 184 ? 8.621 -1.900 -20.526 1.00 68.25 184 PRO A C 1
ATOM 1475 O O . PRO A 1 184 ? 7.396 -1.831 -20.578 1.00 68.25 184 PRO A O 1
ATOM 1478 N N . ASP A 1 185 ? 9.408 -1.180 -21.336 1.00 59.56 185 ASP A N 1
ATOM 1479 C CA . ASP A 1 185 ? 8.903 -0.147 -22.266 1.00 59.56 185 ASP A CA 1
ATOM 1480 C C . ASP A 1 185 ? 8.058 -0.723 -23.428 1.00 59.56 185 ASP A C 1
ATOM 1482 O O . ASP A 1 185 ? 7.404 0.021 -24.157 1.00 59.56 185 ASP A O 1
ATOM 1486 N N . THR A 1 186 ? 8.066 -2.047 -23.619 1.00 52.94 186 THR A N 1
ATOM 1487 C CA . THR A 1 186 ? 7.265 -2.756 -24.626 1.00 52.94 186 THR A CA 1
ATOM 1488 C C . THR A 1 186 ? 6.423 -3.815 -23.935 1.00 52.94 186 THR A C 1
ATOM 1490 O O . THR A 1 186 ? 6.931 -4.784 -23.379 1.00 52.94 186 THR A O 1
ATOM 1493 N N . GLU A 1 187 ? 5.112 -3.620 -23.925 1.00 50.50 187 GLU A N 1
ATOM 1494 C CA . GLU A 1 187 ? 4.207 -4.505 -23.212 1.00 50.50 187 GLU A CA 1
ATOM 1495 C C . GLU A 1 187 ? 3.440 -5.417 -24.169 1.00 50.50 187 GLU A C 1
ATOM 1497 O O . GLU A 1 187 ? 2.903 -4.975 -25.183 1.00 50.50 187 GLU A O 1
ATOM 1502 N N . SER A 1 188 ? 3.296 -6.688 -23.798 1.00 38.66 188 SER A N 1
ATOM 1503 C CA . SER A 1 188 ? 2.114 -7.465 -24.178 1.00 38.66 188 SER A CA 1
ATOM 1504 C C . SER A 1 188 ? 1.655 -8.312 -22.994 1.00 38.66 188 SER A C 1
ATOM 1506 O O . SER A 1 188 ? 1.877 -9.515 -22.915 1.00 38.66 188 SER A O 1
ATOM 1508 N N . LEU A 1 189 ? 0.986 -7.654 -22.049 1.00 42.41 189 LEU A N 1
ATOM 1509 C CA . LEU A 1 189 ? 0.158 -8.311 -21.045 1.00 42.41 189 LEU A CA 1
ATOM 1510 C C . LEU A 1 189 ? -1.302 -8.081 -21.435 1.00 42.41 189 LEU A C 1
ATOM 1512 O O . LEU A 1 189 ? -1.756 -6.945 -21.550 1.00 42.41 189 LEU A O 1
ATOM 1516 N N . THR A 1 190 ? -2.045 -9.159 -21.695 1.00 37.91 190 THR A N 1
ATOM 1517 C CA . THR A 1 190 ? -3.488 -9.061 -21.950 1.00 37.91 190 THR A CA 1
ATOM 1518 C C . THR A 1 190 ? -4.197 -8.753 -20.633 1.00 37.91 190 THR A C 1
ATOM 1520 O O . THR A 1 190 ? -4.550 -9.655 -19.872 1.00 37.91 190 THR A O 1
ATOM 1523 N N . LEU A 1 191 ? -4.376 -7.465 -20.358 1.00 38.78 191 LEU A N 1
ATOM 1524 C CA . LEU A 1 191 ? -5.197 -6.938 -19.273 1.00 38.78 191 LEU A CA 1
ATOM 1525 C C . LEU A 1 191 ? -6.517 -6.461 -19.877 1.00 38.78 191 LEU A C 1
ATOM 1527 O O . LEU A 1 191 ? -6.533 -5.857 -20.949 1.00 38.78 191 LEU A O 1
ATOM 1531 N N . LEU A 1 192 ? -7.632 -6.778 -19.227 1.00 38.50 192 LEU A N 1
ATOM 1532 C CA . LEU A 1 192 ? -8.950 -6.313 -19.653 1.00 38.50 192 LEU A CA 1
ATOM 1533 C C . LEU A 1 192 ? -9.367 -5.130 -18.775 1.00 38.50 192 LEU A C 1
ATOM 1535 O O . LEU A 1 192 ? -9.159 -5.171 -17.562 1.00 38.50 192 LEU A O 1
ATOM 1539 N N . ARG A 1 193 ? -9.937 -4.105 -19.417 1.00 36.62 193 ARG A N 1
ATOM 1540 C CA . ARG A 1 193 ? -10.756 -3.068 -18.776 1.00 36.62 193 ARG A CA 1
ATOM 1541 C C . ARG A 1 193 ? -12.131 -3.617 -18.419 1.00 36.62 193 ARG A C 1
ATOM 1543 O O . ARG A 1 193 ? -12.633 -4.462 -19.196 1.00 36.62 193 ARG A O 1
#

Sequence (193 aa):
MEIEWCDQSEILIYPSATMRVAEKMTTLPRLPITVSSQIYWAEKDDAFTEKNSNKTIYEAELDESGFYQVDVDATHDISINGGLPLRLRLDPGDRPGYVEITDLEVVLRDLQGQETVVMSAVSSKELATMIKRSNDVLVAHKASHLWRVDQFDPWIELTSIKLDQVLSGNVVSVRYHLMWREMPDTESLTLLR

Foldseek 3Di:
DDDDDDDDDDDDDDDPDDDDFDQDPDPDDDDWWKKKKKKFFDDPPDDDDPVGMDMDIDTFDQDPSGKTKDWDKDKDKTFDDAPTWMKMWIGRDQFKWKKAKAFKWKWKQDPVRDIDTQDTGRGLVRQLVQKDWDPQWFAAPVGRSITIHDDPTTMITRRRDNRPPPDGPMMIMIIIIMMIITDRPDDDRPTDD

Radius of gyration: 19.3 Å; chains: 1; bounding box: 41×36×77 Å

Secondary structure (DSSP, 8-state):
---------------TT----------S--PPPEEEEEEEE--SSPPP-GGGEEEEEEEPEEPTTS-EEEEEEEEEEEE--TTSPEEEEEE-TTS-EEEEEEEEEEEEE-TT--EEEEEEESSHHHHTTSEEE-TTEEEETTEEEEEEE-SS--EEEETT--GGG--TT-EEEEEEEEEEEEPPSS-------